Protein AF-A0A5B9PCE3-F1 (afdb_monomer)

Solvent-accessible surface area (backbone atoms only — not comparable to full-atom values): 20346 Å² total; per-residue (Å²): 138,83,83,80,80,78,81,71,80,75,78,77,56,64,49,78,48,64,40,91,90,76,64,44,81,42,82,45,58,70,86,59,64,60,92,41,72,46,66,39,94,86,76,69,51,72,40,56,41,52,78,53,56,77,69,56,72,87,76,78,79,76,86,63,88,76,81,66,85,79,71,88,71,84,89,75,83,92,71,91,81,80,86,75,93,72,81,88,78,85,75,87,70,80,80,78,75,59,72,81,64,68,67,67,70,72,72,76,75,79,83,80,83,89,84,79,83,86,86,85,81,89,81,91,83,86,82,82,85,83,92,84,83,73,77,73,59,52,62,60,49,50,56,51,51,50,55,50,53,53,53,54,51,55,52,52,52,52,51,49,52,52,50,51,54,54,52,57,64,62,61,80,71,69,71,92,81,71,94,72,71,75,83,69,74,71,75,70,72,86,71,55,71,67,61,56,52,51,49,52,51,53,50,47,67,57,45,52,60,52,52,49,52,49,43,40,70,76,64,72,51,70,93,78,70,50,59,74,64,42,44,75,79,42,51,88,79,53,58,76,91,68,58,68,74,80,72,64,74,80,65,69,71,72,83,70,83,71,87,69,91,80,77,88,76,96,80,80,81,92,73,90,77,82,78,85,73,85,78,81,86,74,76,86,80,80,77,79,129

Organism: NCBI:txid980251

Secondary structure (DSSP, 8-state):
-------------EEEEE-TTT--EEEEETTS-TT-EEE-TTT--EEEHHHHHTTS------------------------------------------HHHHTTGGGSTTSS-S-----------------SS-SSHHHHHHHHHHHHHHHHHHHHHHHHHHHHHHHHHHHTT--S----------------HHHHHHHHHHHHHHHHHHHHHHHHHHH---SSS-HHHHHHH-GGGS-GGGS---------------------------------PPP----TT----

Sequence (289 aa):
MMTMSSMSDNKTKFFFANCKQCEGIIRIPITIRPDSAVSCPHCSIQFDLVAFLDQIPEVTIVDGPSVGSIAERDSESADSFQIDTGAAEQLDGKFVVPPQLASGIRKRRRRRRKSSSQSSSRDQSTNGTPVNANRQLSEAEELQLERRAERAKREREKLQQQREAAALRNVNLRKPGSRSSSSSRNAQPKRSPAIEVLKIVIGGMFAAPIAYLLLLWVFSRDPLGLVPTINSYAPILVPDGLVLEKDEPKFKLDDSEADSNFSADPDSEFEDGLLDLPIPNTDPDDIKL

Mean predicted aligned error: 23.16 Å

Structure (mmCIF, N/CA/C/O backbone):
data_AF-A0A5B9PCE3-F1
#
_entry.id   AF-A0A5B9PCE3-F1
#
loop_
_atom_site.group_PDB
_atom_site.id
_atom_site.type_symbol
_atom_site.label_atom_id
_atom_site.label_alt_id
_atom_site.label_comp_id
_atom_site.label_asym_id
_atom_site.label_entity_id
_atom_site.label_seq_id
_atom_site.pdbx_PDB_ins_code
_atom_site.Cartn_x
_atom_site.Cartn_y
_atom_site.Cartn_z
_atom_site.occupancy
_atom_site.B_iso_or_equiv
_atom_site.auth_seq_id
_atom_site.auth_comp_id
_atom_site.auth_asym_id
_atom_site.auth_atom_id
_atom_site.pdbx_PDB_model_num
ATOM 1 N N . MET A 1 1 ? -6.185 30.134 -23.119 1.00 38.97 1 MET A N 1
ATOM 2 C CA . MET A 1 1 ? -7.119 29.082 -22.665 1.00 38.97 1 MET A CA 1
ATOM 3 C C . MET A 1 1 ? -6.405 27.752 -22.838 1.00 38.97 1 MET A C 1
ATOM 5 O O . MET A 1 1 ? -6.222 27.331 -23.967 1.00 38.97 1 MET A O 1
ATOM 9 N N . MET A 1 2 ? -5.880 27.177 -21.755 1.00 39.56 2 MET A N 1
ATOM 10 C CA . MET A 1 2 ? -5.157 25.899 -21.776 1.00 39.56 2 MET A CA 1
ATOM 11 C C . MET A 1 2 ? -6.130 24.799 -21.353 1.00 39.56 2 MET A C 1
ATOM 13 O O . MET A 1 2 ? -6.640 24.825 -20.234 1.00 39.56 2 MET A O 1
ATOM 17 N N . THR A 1 3 ? -6.436 23.876 -22.261 1.00 50.44 3 THR A N 1
ATOM 18 C CA . THR A 1 3 ? -7.249 22.694 -21.976 1.00 50.44 3 THR A CA 1
ATOM 19 C C . THR A 1 3 ? -6.433 21.729 -21.122 1.00 50.44 3 THR A C 1
ATOM 21 O O . THR A 1 3 ? -5.403 21.218 -21.552 1.00 50.44 3 THR A O 1
ATOM 24 N N . MET A 1 4 ? -6.874 21.496 -19.886 1.00 43.94 4 MET A N 1
ATOM 25 C CA . MET A 1 4 ? -6.309 20.452 -19.038 1.00 43.94 4 MET A CA 1
ATOM 26 C C . MET A 1 4 ? -6.787 19.097 -19.557 1.00 43.94 4 MET A C 1
ATOM 28 O O . MET A 1 4 ? -7.942 18.725 -19.352 1.00 43.94 4 MET A O 1
ATOM 32 N N . SER A 1 5 ? -5.909 18.375 -20.255 1.00 50.53 5 SER A N 1
ATOM 33 C CA . SER A 1 5 ? -6.139 16.979 -20.623 1.00 50.53 5 SER A CA 1
ATOM 34 C C . SER A 1 5 ? -6.261 16.148 -19.350 1.00 50.53 5 SER A C 1
ATOM 36 O O . SER A 1 5 ? -5.279 15.878 -18.662 1.00 50.53 5 SER A O 1
ATOM 38 N N . SER A 1 6 ? -7.500 15.788 -19.027 1.00 50.41 6 SER A N 1
ATOM 39 C CA . SER A 1 6 ? -7.850 14.841 -17.978 1.00 50.41 6 SER A CA 1
ATOM 40 C C . SER A 1 6 ? -7.110 13.524 -18.226 1.00 50.41 6 SER A C 1
ATOM 42 O O . SER A 1 6 ? -7.396 12.815 -19.190 1.00 50.41 6 SER A O 1
ATOM 44 N N . MET A 1 7 ? -6.127 13.211 -17.377 1.00 44.75 7 MET A N 1
ATOM 45 C CA . MET A 1 7 ? -5.507 11.889 -17.303 1.00 44.75 7 MET A CA 1
ATOM 46 C C . MET A 1 7 ? -6.531 10.929 -16.697 1.00 44.75 7 MET A C 1
ATOM 48 O O . MET A 1 7 ? -6.553 10.693 -15.493 1.00 44.75 7 MET A O 1
ATOM 52 N N . SER A 1 8 ? -7.422 10.404 -17.531 1.00 53.69 8 SER A N 1
ATOM 53 C CA . SER A 1 8 ? -8.243 9.253 -17.179 1.00 53.69 8 SER A CA 1
ATOM 54 C C . SER A 1 8 ? -7.316 8.082 -16.858 1.00 53.69 8 SER A C 1
ATOM 56 O O . SER A 1 8 ? -6.540 7.653 -17.716 1.00 53.69 8 SER A O 1
ATOM 58 N N . ASP A 1 9 ? -7.398 7.586 -15.623 1.00 51.25 9 ASP A N 1
ATOM 59 C CA . ASP A 1 9 ? -6.744 6.370 -15.149 1.00 51.25 9 ASP A CA 1
ATOM 60 C C . ASP A 1 9 ? -7.200 5.175 -15.998 1.00 51.25 9 ASP A C 1
ATOM 62 O O . ASP A 1 9 ? -8.125 4.437 -15.650 1.00 51.25 9 ASP A O 1
ATOM 66 N N . ASN A 1 10 ? -6.549 4.979 -17.145 1.00 63.81 10 ASN A N 1
ATOM 67 C CA . ASN A 1 10 ? -6.701 3.777 -17.941 1.00 63.81 10 ASN A CA 1
ATOM 68 C C . ASN A 1 10 ? -6.113 2.635 -17.123 1.00 63.81 10 ASN A C 1
ATOM 70 O O . ASN A 1 10 ? -4.901 2.412 -17.089 1.00 63.81 10 ASN A O 1
ATOM 74 N N . LYS A 1 11 ? -6.998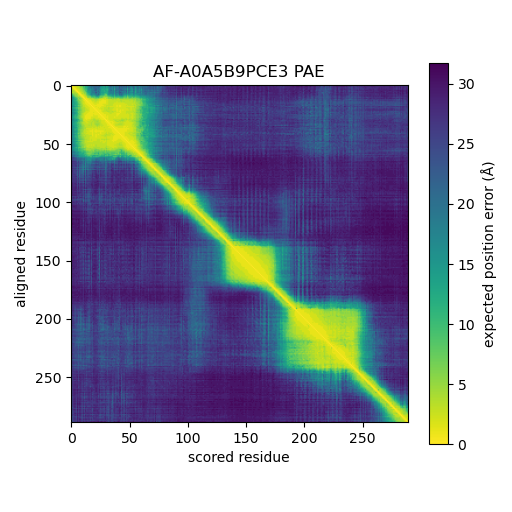 1.941 -16.408 1.00 76.62 11 LYS A N 1
ATOM 75 C CA . LYS A 1 11 ? -6.690 0.748 -15.632 1.00 76.62 11 LYS A CA 1
ATOM 76 C C . LYS A 1 11 ? -6.264 -0.341 -16.613 1.00 76.62 11 LYS A C 1
ATOM 78 O O . LYS A 1 11 ? -7.081 -1.127 -17.089 1.00 76.62 11 LYS A O 1
ATOM 83 N N . THR A 1 12 ? -4.981 -0.341 -16.956 1.00 82.44 12 THR A N 1
ATOM 84 C CA . THR A 1 12 ? -4.374 -1.336 -17.829 1.00 82.44 12 THR A CA 1
ATOM 85 C C . THR A 1 12 ? -4.578 -2.701 -17.192 1.00 82.44 12 THR A C 1
ATOM 87 O O . THR A 1 12 ? -4.222 -2.949 -16.040 1.00 82.44 12 THR A O 1
ATOM 90 N N . LYS A 1 13 ? -5.264 -3.577 -17.923 1.00 88.31 13 LYS A N 1
ATOM 91 C CA . LYS A 1 13 ? -5.448 -4.962 -17.512 1.00 88.31 13 LYS A CA 1
ATOM 92 C C . LYS A 1 13 ? -4.157 -5.706 -17.848 1.00 88.31 13 LYS A C 1
ATOM 94 O O . LYS A 1 13 ? -3.643 -5.585 -18.960 1.00 88.31 13 LYS A O 1
ATOM 99 N N . PHE A 1 14 ? -3.647 -6.459 -16.884 1.00 92.19 14 PHE A N 1
ATOM 100 C CA . PHE A 1 14 ? -2.451 -7.282 -17.028 1.00 92.19 14 PHE A CA 1
ATOM 101 C C . PHE A 1 14 ? -2.818 -8.734 -16.755 1.00 92.19 14 PHE A C 1
ATOM 103 O O . PHE A 1 14 ? -3.653 -8.999 -15.886 1.00 92.19 14 PHE A O 1
ATOM 110 N N . PHE A 1 15 ? -2.162 -9.660 -17.446 1.00 90.44 15 PHE A N 1
ATOM 111 C CA . PHE A 1 15 ? -2.113 -11.055 -17.026 1.00 90.44 15 PHE A CA 1
ATOM 112 C C . PHE A 1 15 ? -0.717 -11.387 -16.496 1.00 90.44 15 PHE A C 1
ATOM 114 O O . PHE A 1 15 ? 0.276 -10.729 -16.825 1.00 90.44 15 PHE A O 1
ATOM 121 N N . PHE A 1 16 ? -0.665 -12.380 -15.614 1.00 92.62 16 PHE A N 1
ATOM 122 C CA . PHE A 1 16 ? 0.563 -12.851 -14.990 1.00 92.62 16 PHE A CA 1
ATOM 123 C C . PHE A 1 16 ? 0.938 -14.190 -15.593 1.00 92.62 16 PHE A C 1
ATOM 125 O O . PHE A 1 16 ? 0.075 -15.049 -15.772 1.00 92.62 16 PHE A O 1
ATOM 132 N N . ALA A 1 17 ? 2.220 -14.371 -15.867 1.00 92.06 17 ALA A N 1
ATOM 133 C CA . ALA A 1 17 ? 2.741 -15.647 -16.314 1.00 92.06 17 ALA A CA 1
ATOM 134 C C . ALA A 1 17 ? 4.146 -15.883 -15.756 1.00 92.06 17 ALA A C 1
ATOM 136 O O . ALA A 1 17 ? 4.730 -14.972 -15.175 1.00 92.06 17 ALA A O 1
ATOM 137 N N . ASN A 1 18 ? 4.691 -17.088 -15.919 1.00 93.81 18 ASN A N 1
ATOM 138 C CA . ASN A 1 18 ? 6.029 -17.427 -15.432 1.00 93.81 18 ASN A CA 1
ATOM 139 C C . ASN A 1 18 ? 7.005 -17.548 -16.605 1.00 93.81 18 ASN A C 1
ATOM 141 O O . ASN A 1 18 ? 6.691 -18.164 -17.622 1.00 93.81 18 ASN A O 1
ATOM 145 N N . CYS A 1 19 ? 8.202 -16.979 -16.467 1.00 94.19 19 CYS A N 1
ATOM 146 C CA . CYS A 1 19 ? 9.267 -17.146 -17.451 1.00 94.19 19 CYS A CA 1
ATOM 147 C C . CYS A 1 19 ? 9.776 -18.595 -17.462 1.00 94.19 19 CYS A C 1
ATOM 149 O O . CYS A 1 19 ? 10.031 -19.170 -16.410 1.00 94.19 19 CYS A O 1
ATOM 151 N N . LYS A 1 20 ? 10.010 -19.170 -18.646 1.00 91.81 20 LYS A N 1
ATOM 152 C CA . LYS A 1 20 ? 10.512 -20.548 -18.778 1.00 91.81 20 LYS A CA 1
ATOM 153 C C . LYS A 1 20 ? 11.935 -20.768 -18.279 1.00 91.81 20 LYS A C 1
ATOM 155 O O . LYS A 1 20 ? 12.276 -21.889 -17.928 1.00 91.81 20 LYS A O 1
ATOM 160 N N . GLN A 1 21 ? 12.771 -19.732 -18.320 1.00 95.50 21 GLN A N 1
ATOM 161 C CA . GLN A 1 21 ? 14.190 -19.881 -18.007 1.00 95.50 21 GLN A CA 1
ATOM 162 C C . GLN A 1 21 ? 14.472 -19.723 -16.512 1.00 95.50 21 GLN A C 1
ATOM 164 O O . GLN A 1 21 ? 15.303 -20.438 -15.965 1.00 95.50 21 GLN A O 1
ATOM 169 N N . CYS A 1 22 ? 13.813 -18.756 -15.866 1.00 96.25 22 CYS A N 1
ATOM 170 C CA . CYS A 1 22 ? 14.080 -18.384 -14.476 1.00 96.25 22 CYS A CA 1
ATOM 171 C C . CYS A 1 22 ? 12.887 -18.588 -13.534 1.00 96.25 22 CYS A C 1
ATOM 173 O O . CYS A 1 22 ? 13.000 -18.257 -12.360 1.00 96.25 22 CYS A O 1
ATOM 175 N N . GLU A 1 23 ? 11.740 -19.052 -14.045 1.00 95.50 23 GLU A N 1
ATOM 176 C CA . GLU A 1 23 ? 10.480 -19.229 -13.300 1.00 95.50 23 GLU A CA 1
ATOM 177 C C . GLU A 1 23 ? 9.925 -17.944 -12.653 1.00 95.50 23 GLU A C 1
ATOM 179 O O . GLU A 1 23 ? 8.936 -17.975 -11.921 1.00 95.50 23 GLU A O 1
ATOM 184 N N . GLY A 1 24 ? 10.513 -16.784 -12.957 1.00 95.19 24 GLY A N 1
ATOM 185 C CA . GLY A 1 24 ? 10.080 -15.494 -12.438 1.00 95.19 24 GLY A CA 1
ATOM 186 C C . GLY A 1 24 ? 8.721 -15.068 -12.994 1.00 95.19 24 GLY A C 1
ATOM 187 O O . GLY A 1 24 ? 8.438 -15.242 -14.182 1.00 95.19 24 GLY A O 1
ATOM 188 N N . ILE A 1 25 ? 7.894 -14.461 -12.140 1.00 95.38 25 ILE A N 1
ATOM 189 C CA . ILE A 1 25 ? 6.585 -13.920 -12.525 1.00 95.38 25 ILE A CA 1
ATOM 190 C C . ILE A 1 25 ? 6.791 -12.680 -13.405 1.00 95.38 25 ILE A C 1
ATOM 192 O O . ILE A 1 25 ? 7.454 -11.719 -12.999 1.00 95.38 25 ILE A O 1
ATOM 196 N N . ILE A 1 26 ? 6.183 -12.693 -14.589 1.00 95.06 26 ILE A N 1
ATOM 197 C CA . ILE A 1 26 ? 6.154 -11.604 -15.566 1.00 95.06 26 ILE A CA 1
ATOM 198 C C . ILE A 1 26 ? 4.740 -11.024 -15.681 1.00 95.06 26 ILE A C 1
ATOM 200 O O . ILE A 1 26 ? 3.745 -11.738 -15.552 1.00 95.06 26 ILE A O 1
ATOM 204 N N . ARG A 1 27 ? 4.651 -9.705 -15.895 1.00 94.50 27 ARG A N 1
ATOM 205 C CA . ARG A 1 27 ? 3.391 -8.968 -16.078 1.00 94.50 27 ARG A CA 1
ATOM 206 C C . ARG A 1 27 ? 3.289 -8.525 -17.528 1.00 94.50 27 ARG A C 1
ATOM 208 O O . ARG A 1 27 ? 4.133 -7.753 -17.973 1.00 94.50 27 ARG A O 1
ATOM 215 N N . ILE A 1 28 ? 2.259 -8.979 -18.235 1.00 93.44 28 ILE A N 1
ATOM 216 C CA . ILE A 1 28 ? 2.059 -8.654 -19.650 1.00 93.44 28 ILE A CA 1
ATOM 217 C C . ILE A 1 28 ? 0.743 -7.871 -19.788 1.00 93.44 28 ILE A C 1
ATOM 219 O O . ILE A 1 28 ? -0.308 -8.369 -19.370 1.00 93.44 28 ILE A O 1
ATOM 223 N N . PRO A 1 29 ? 0.765 -6.628 -20.305 1.00 92.00 29 PRO A N 1
ATOM 224 C CA . PRO A 1 29 ? -0.461 -5.882 -20.563 1.00 92.00 29 PRO A CA 1
ATOM 225 C C . PRO A 1 29 ? -1.257 -6.514 -21.707 1.00 92.00 29 PRO A C 1
ATOM 227 O O . PRO A 1 29 ? -0.703 -6.870 -22.742 1.00 92.00 29 PRO A O 1
ATOM 230 N N . ILE A 1 30 ? -2.578 -6.599 -21.537 1.00 89.94 30 ILE A N 1
ATOM 231 C CA . ILE A 1 30 ? -3.495 -7.228 -22.510 1.00 89.94 30 ILE A CA 1
ATOM 232 C C . ILE A 1 30 ? -3.593 -6.414 -23.818 1.00 89.94 30 ILE A C 1
ATOM 234 O O . ILE A 1 30 ? -4.048 -6.913 -24.837 1.00 89.94 30 ILE A O 1
ATOM 238 N N . THR A 1 31 ? -3.142 -5.158 -23.814 1.00 91.19 31 THR A N 1
ATOM 239 C CA . THR A 1 31 ? -3.164 -4.266 -24.985 1.00 91.19 31 THR A CA 1
ATOM 240 C C . THR A 1 31 ? -2.008 -4.496 -25.961 1.00 91.19 31 THR A C 1
ATOM 242 O O . THR A 1 31 ? -1.927 -3.811 -26.978 1.00 91.19 31 THR A O 1
ATOM 245 N N . ILE A 1 32 ? -1.078 -5.397 -25.643 1.00 91.38 32 ILE A N 1
ATOM 246 C CA . ILE A 1 32 ? 0.070 -5.693 -26.496 1.00 91.38 32 ILE A CA 1
ATOM 247 C C . ILE A 1 32 ? -0.361 -6.542 -27.701 1.00 91.38 32 ILE A C 1
ATOM 249 O O . ILE A 1 32 ? -1.183 -7.447 -27.582 1.00 91.38 32 ILE A O 1
ATOM 253 N N . ARG A 1 33 ? 0.213 -6.247 -28.874 1.00 92.25 33 ARG A N 1
ATOM 254 C CA . ARG A 1 33 ? -0.010 -7.033 -30.094 1.00 92.25 33 ARG A CA 1
ATOM 255 C C . ARG A 1 33 ? 0.577 -8.447 -29.934 1.00 92.25 33 ARG A C 1
ATOM 257 O O . ARG A 1 33 ? 1.691 -8.559 -29.419 1.00 92.25 33 ARG A O 1
ATOM 264 N N . PRO A 1 34 ? -0.118 -9.499 -30.403 1.00 89.50 34 PRO A N 1
ATOM 265 C CA . PRO A 1 34 ? 0.336 -10.884 -30.256 1.00 89.50 34 PRO A CA 1
ATOM 266 C C . PRO A 1 34 ? 1.695 -11.140 -30.922 1.00 89.50 34 PRO A C 1
ATOM 268 O O . PRO A 1 34 ? 2.466 -11.927 -30.398 1.00 89.50 34 PRO A O 1
ATOM 271 N N . ASP A 1 35 ? 2.032 -10.407 -31.986 1.00 92.88 35 ASP A N 1
ATOM 272 C CA . ASP A 1 35 ? 3.282 -10.576 -32.749 1.00 92.88 35 ASP A CA 1
ATOM 273 C C . ASP A 1 35 ? 4.501 -9.870 -32.124 1.00 92.88 35 ASP A C 1
ATOM 275 O O . ASP A 1 35 ? 5.537 -9.693 -32.765 1.00 92.88 35 ASP A O 1
ATOM 279 N N . SER A 1 36 ? 4.368 -9.354 -30.901 1.00 95.31 36 SER A N 1
ATOM 280 C CA . SER A 1 36 ? 5.450 -8.620 -30.245 1.00 95.31 36 SER A CA 1
ATOM 281 C C . SER A 1 36 ? 6.316 -9.532 -29.378 1.00 95.31 36 SER A C 1
ATOM 283 O O . SER A 1 36 ? 5.832 -10.436 -28.698 1.00 95.31 36 SER A O 1
ATOM 285 N N . ALA A 1 37 ? 7.618 -9.250 -29.362 1.00 94.69 37 ALA A N 1
ATOM 286 C CA . ALA A 1 37 ? 8.544 -9.900 -28.449 1.00 94.69 37 ALA A CA 1
ATOM 287 C C . ALA A 1 37 ? 8.450 -9.265 -27.054 1.00 94.69 37 ALA A C 1
ATOM 289 O O . ALA A 1 37 ? 8.500 -8.040 -26.908 1.00 94.69 37 ALA A O 1
ATOM 290 N N . VAL A 1 38 ? 8.358 -10.100 -26.018 1.00 94.75 38 VAL A N 1
ATOM 291 C CA . VAL A 1 38 ? 8.341 -9.663 -24.617 1.00 94.75 38 VAL A CA 1
ATOM 292 C C . VAL A 1 38 ? 9.639 -10.091 -23.939 1.00 94.75 38 VAL A C 1
ATOM 294 O O . VAL A 1 38 ? 10.062 -11.241 -24.049 1.00 94.75 38 VAL A O 1
ATOM 297 N N . SER A 1 39 ? 10.277 -9.166 -23.221 1.00 96.06 39 SER A N 1
ATOM 298 C CA . SER A 1 39 ? 11.490 -9.441 -22.444 1.00 96.06 39 SER A CA 1
ATOM 299 C C . SER A 1 39 ? 11.153 -9.745 -20.986 1.00 96.06 39 SER A C 1
ATOM 301 O O . SER A 1 39 ? 10.367 -9.030 -20.358 1.00 96.06 39 SER A O 1
ATOM 303 N N . CYS A 1 40 ? 11.748 -10.799 -20.425 1.00 96.44 40 CYS A N 1
ATOM 304 C CA . CYS A 1 40 ? 11.613 -11.094 -19.002 1.00 96.44 40 CYS A CA 1
ATOM 305 C C . CYS A 1 40 ? 12.456 -10.113 -18.159 1.00 96.44 40 CYS A C 1
ATOM 307 O O . CYS A 1 40 ? 13.669 -10.064 -18.349 1.00 96.44 40 CYS A O 1
ATOM 309 N N . PRO A 1 41 ? 11.883 -9.407 -17.163 1.00 96.38 41 PRO A N 1
ATOM 310 C CA . PRO A 1 41 ? 12.627 -8.470 -16.315 1.00 96.38 41 PRO A CA 1
ATOM 311 C C . PRO A 1 41 ? 13.638 -9.145 -15.376 1.00 96.38 41 PRO A C 1
ATOM 313 O O . PRO A 1 41 ? 14.497 -8.469 -14.826 1.00 96.38 41 PRO A O 1
ATOM 316 N N . HIS A 1 42 ? 13.538 -10.463 -15.168 1.00 96.12 42 HIS A N 1
ATOM 317 C CA . HIS A 1 42 ? 14.416 -11.194 -14.246 1.00 96.12 42 HIS A CA 1
ATOM 318 C C . HIS A 1 42 ? 15.677 -11.741 -14.922 1.00 96.12 42 HIS A C 1
ATOM 320 O O . HIS A 1 42 ? 16.722 -11.810 -14.288 1.00 96.12 42 HIS A O 1
ATOM 326 N N . CYS A 1 43 ? 15.589 -12.164 -16.189 1.00 96.88 43 CYS A N 1
ATOM 327 C CA . CYS A 1 43 ? 16.705 -12.796 -16.907 1.00 96.88 43 CYS A CA 1
ATOM 328 C C . CYS A 1 43 ? 17.019 -12.171 -18.275 1.00 96.88 43 CYS A C 1
ATOM 330 O O . CYS A 1 43 ? 17.902 -12.663 -18.971 1.00 96.88 43 CYS A O 1
ATOM 332 N N . SER A 1 44 ? 16.290 -11.127 -18.681 1.00 96.75 44 SER A N 1
ATOM 333 C CA . SER A 1 44 ? 16.483 -10.367 -19.929 1.00 96.75 44 SER A CA 1
ATOM 334 C C . SER A 1 44 ? 16.359 -11.175 -21.228 1.00 96.75 44 SER A C 1
ATOM 336 O O . SER A 1 44 ? 16.761 -10.710 -22.292 1.00 96.75 44 SER A O 1
ATOM 338 N N . ILE A 1 45 ? 15.792 -12.384 -21.164 1.00 97.38 45 ILE A N 1
ATOM 339 C CA . ILE A 1 45 ? 15.541 -13.214 -22.347 1.00 97.38 45 ILE A CA 1
ATOM 340 C C . ILE A 1 45 ? 14.258 -12.734 -23.020 1.00 97.38 45 ILE A C 1
ATOM 342 O O . ILE A 1 45 ? 13.246 -12.503 -22.351 1.00 97.38 45 ILE A O 1
ATOM 346 N N . GLN A 1 46 ? 14.320 -12.595 -24.341 1.00 96.75 46 GLN A N 1
ATOM 347 C CA . GLN A 1 46 ? 13.188 -12.236 -25.186 1.00 96.75 46 GLN A CA 1
ATOM 348 C C . GLN A 1 46 ? 12.460 -13.497 -25.649 1.00 96.75 46 GLN A C 1
ATOM 350 O O . GLN A 1 46 ? 13.090 -14.468 -26.071 1.00 96.75 46 GLN A O 1
ATOM 355 N N . PHE A 1 47 ? 11.133 -13.467 -25.580 1.00 93.81 47 PHE A N 1
ATOM 356 C CA . PHE A 1 47 ? 10.266 -14.545 -26.038 1.00 93.81 47 PHE A CA 1
ATOM 357 C C . PHE A 1 47 ? 9.218 -13.990 -26.992 1.00 93.81 47 PHE A C 1
ATOM 359 O O . PHE A 1 47 ? 8.732 -12.872 -26.811 1.00 93.81 47 PHE A O 1
ATOM 366 N N . ASP A 1 48 ? 8.857 -14.796 -27.982 1.00 94.75 48 ASP A N 1
ATOM 367 C CA . ASP A 1 48 ? 7.715 -14.516 -28.839 1.00 94.75 48 ASP A CA 1
ATOM 368 C C . ASP A 1 48 ? 6.420 -14.760 -28.049 1.00 94.75 48 ASP A C 1
ATOM 370 O O . ASP A 1 48 ? 6.246 -15.824 -27.437 1.00 94.75 48 ASP A O 1
ATOM 374 N N . LEU A 1 49 ? 5.540 -13.759 -28.007 1.00 92.56 49 LEU A N 1
ATOM 375 C CA . LEU A 1 49 ? 4.332 -13.802 -27.189 1.00 92.56 49 LEU A CA 1
ATOM 376 C C . LEU A 1 49 ? 3.364 -14.887 -27.682 1.00 92.56 49 LEU A C 1
ATOM 378 O O . LEU A 1 49 ? 2.726 -15.538 -26.854 1.00 92.56 49 LEU A O 1
ATOM 382 N N . VAL A 1 50 ? 3.319 -15.154 -28.992 1.00 93.38 50 VAL A N 1
ATOM 383 C CA . VAL A 1 50 ? 2.482 -16.216 -29.582 1.00 93.38 50 VAL A CA 1
ATOM 384 C C . VAL A 1 50 ? 2.880 -17.592 -29.041 1.00 93.38 50 VAL A C 1
ATOM 386 O O . VAL A 1 50 ? 2.063 -18.295 -28.450 1.00 93.38 50 VAL A O 1
ATOM 389 N N . ALA A 1 51 ? 4.170 -17.932 -29.127 1.00 89.81 51 ALA A N 1
ATOM 390 C CA . ALA A 1 51 ? 4.700 -19.214 -28.653 1.00 89.81 51 ALA A CA 1
ATOM 391 C C . ALA A 1 51 ? 4.542 -19.411 -27.133 1.00 89.81 51 ALA A C 1
ATOM 393 O O . ALA A 1 51 ? 4.624 -20.532 -26.615 1.00 89.81 51 ALA A O 1
ATOM 394 N N . PHE A 1 52 ? 4.373 -18.311 -26.399 1.00 87.94 52 PHE A N 1
ATOM 395 C CA . PHE A 1 52 ? 4.121 -18.322 -24.969 1.00 87.94 52 PHE A CA 1
ATOM 396 C C . PHE A 1 52 ? 2.633 -18.530 -24.642 1.00 87.94 52 PHE A C 1
ATOM 398 O O . PHE A 1 52 ? 2.315 -19.321 -23.752 1.00 87.94 52 PHE A O 1
ATOM 405 N N . LEU A 1 53 ? 1.730 -17.866 -25.372 1.00 88.44 53 LEU A N 1
ATOM 406 C CA . LEU A 1 53 ? 0.279 -17.987 -25.195 1.00 88.44 53 LEU A CA 1
ATOM 407 C C . LEU A 1 53 ? -0.232 -19.403 -25.503 1.00 88.44 53 LEU A C 1
ATOM 409 O O . LEU A 1 53 ? -1.093 -19.889 -24.774 1.00 88.44 53 LEU A O 1
ATOM 413 N N . ASP A 1 54 ? 0.364 -20.098 -26.476 1.00 90.31 54 ASP A N 1
ATOM 414 C CA . ASP A 1 54 ? -0.010 -21.474 -26.858 1.00 90.31 54 ASP A CA 1
ATOM 415 C C . ASP A 1 54 ? 0.174 -22.521 -25.743 1.00 90.31 54 ASP A C 1
ATOM 417 O O . ASP A 1 54 ? -0.327 -23.640 -25.834 1.00 90.31 54 ASP A O 1
ATOM 421 N N . GLN A 1 55 ? 0.918 -22.195 -24.684 1.00 86.00 55 GLN A N 1
ATOM 422 C CA . GLN A 1 55 ? 1.148 -23.109 -23.558 1.00 86.00 55 GLN A CA 1
ATOM 423 C C . GLN A 1 55 ? 0.257 -22.853 -22.358 1.00 86.00 55 GLN A C 1
ATOM 425 O O . GLN A 1 55 ? 0.288 -23.635 -21.405 1.00 86.00 55 GLN A O 1
ATOM 430 N N . ILE A 1 56 ? -0.502 -21.762 -22.369 1.00 83.31 56 ILE A N 1
ATOM 431 C CA . ILE A 1 56 ? -1.452 -21.492 -21.304 1.00 83.31 56 ILE A CA 1
ATOM 432 C C . ILE A 1 56 ? -2.618 -22.461 -21.529 1.00 83.31 56 ILE A C 1
ATOM 434 O O . ILE A 1 56 ? -3.291 -22.353 -22.554 1.00 83.31 56 ILE A O 1
ATOM 438 N N . PRO A 1 57 ? -2.859 -23.434 -20.627 1.00 81.62 57 PRO A N 1
ATOM 439 C CA . PRO A 1 57 ? -3.994 -24.332 -20.782 1.00 81.62 57 PRO A CA 1
ATOM 440 C C . PRO A 1 57 ? -5.276 -23.499 -20.814 1.00 81.62 57 PRO A C 1
ATOM 442 O O . PRO A 1 57 ? -5.409 -22.554 -20.034 1.00 81.62 57 PRO A O 1
ATOM 445 N N . GLU A 1 58 ? -6.209 -23.840 -21.703 1.00 77.75 58 GLU A N 1
ATOM 446 C CA . GLU A 1 58 ? -7.497 -23.152 -21.790 1.00 77.75 58 GLU A CA 1
ATOM 447 C C . GLU A 1 58 ? -8.195 -23.188 -20.426 1.00 77.75 58 GLU A C 1
ATOM 449 O O . GLU A 1 58 ? -8.643 -24.231 -19.944 1.00 77.75 58 GLU A O 1
ATOM 454 N N . VAL A 1 59 ? -8.263 -22.029 -19.770 1.00 74.75 59 VAL A N 1
ATOM 455 C CA . VAL A 1 59 ? -8.969 -21.889 -18.501 1.00 74.75 59 VAL A CA 1
ATOM 456 C C . VAL A 1 59 ? -10.429 -21.616 -18.827 1.00 74.75 59 VAL A C 1
ATOM 458 O O . VAL A 1 59 ? -10.809 -20.488 -19.138 1.00 74.75 59 VAL A O 1
ATOM 461 N N . THR A 1 60 ? -11.271 -22.644 -18.743 1.00 62.09 60 THR A N 1
ATOM 462 C CA . THR A 1 60 ? -12.723 -22.451 -18.761 1.00 62.09 60 THR A CA 1
ATOM 463 C C . THR A 1 60 ? -13.125 -21.682 -17.507 1.00 62.09 60 THR A C 1
ATOM 465 O O . THR A 1 60 ? -12.983 -22.187 -16.389 1.00 62.09 60 THR A O 1
ATOM 468 N N . ILE A 1 61 ? -13.620 -20.457 -17.679 1.00 61.25 61 ILE A N 1
ATOM 469 C CA . ILE A 1 61 ? -14.215 -19.689 -16.586 1.00 61.25 61 ILE A CA 1
ATOM 470 C C . ILE A 1 61 ? -15.519 -20.399 -16.220 1.00 61.25 61 ILE A C 1
ATOM 472 O O . ILE A 1 61 ? -16.509 -20.308 -16.935 1.00 61.25 61 ILE A O 1
ATOM 476 N N . VAL A 1 62 ? -15.509 -21.157 -15.125 1.00 72.06 62 VAL A N 1
ATOM 477 C CA . VAL A 1 62 ? -16.747 -21.649 -14.519 1.00 72.06 62 VAL A CA 1
ATOM 478 C C . VAL A 1 62 ? -17.399 -20.435 -13.868 1.00 72.06 62 VAL A C 1
ATOM 480 O O . VAL A 1 62 ? -16.864 -19.916 -12.888 1.00 72.06 62 VAL A O 1
ATOM 483 N N . ASP A 1 63 ? -18.494 -19.951 -14.454 1.00 53.03 63 ASP A N 1
ATOM 484 C CA . ASP A 1 63 ? -19.230 -18.764 -14.016 1.00 53.03 63 ASP A CA 1
ATOM 485 C C . ASP A 1 63 ? -19.477 -18.774 -12.497 1.00 53.03 63 ASP A C 1
ATOM 487 O O . ASP A 1 63 ? -20.354 -19.462 -11.972 1.00 53.03 63 ASP A O 1
ATOM 491 N N . GLY A 1 64 ? -18.687 -17.986 -11.766 1.00 54.75 64 GLY A N 1
ATOM 492 C CA . GLY A 1 64 ? -19.058 -17.505 -10.440 1.00 54.75 64 GLY A CA 1
ATOM 493 C C . GLY A 1 64 ? -20.034 -16.337 -10.603 1.00 54.75 64 GLY A C 1
ATOM 494 O O . GLY A 1 64 ? -19.935 -15.628 -11.604 1.00 54.75 64 GLY A O 1
ATOM 495 N N . PRO A 1 65 ? -20.968 -16.106 -9.659 1.00 53.97 65 PRO A N 1
ATOM 496 C CA . PRO A 1 65 ? -21.986 -15.066 -9.788 1.00 53.97 65 PRO A CA 1
ATOM 497 C C . PRO A 1 65 ? -21.320 -13.724 -10.098 1.00 53.97 65 PRO A C 1
ATOM 499 O O . PRO A 1 65 ? -20.636 -13.139 -9.254 1.00 53.97 65 PRO A O 1
ATOM 502 N N . SER A 1 66 ? -21.493 -13.274 -11.340 1.00 49.25 66 SER A N 1
ATOM 503 C CA . SER A 1 66 ? -20.928 -12.044 -11.868 1.00 49.25 66 SER A CA 1
ATOM 504 C C . SER A 1 66 ? -21.423 -10.882 -11.017 1.00 49.25 66 SER A C 1
ATOM 506 O O . SER A 1 66 ? -22.596 -10.505 -11.070 1.00 49.25 66 SER A O 1
ATOM 508 N N . VAL A 1 67 ? -20.536 -10.313 -10.203 1.00 48.50 67 VAL A N 1
ATOM 509 C CA . VAL A 1 67 ? -20.803 -9.055 -9.511 1.00 48.50 67 VAL A CA 1
ATOM 510 C C . VAL A 1 67 ? -20.818 -7.968 -10.580 1.00 48.50 67 VAL A C 1
ATOM 512 O O . VAL A 1 67 ? -19.766 -7.496 -10.990 1.00 48.50 67 VAL A O 1
ATOM 515 N N . GLY A 1 68 ? -22.024 -7.647 -11.054 1.00 45.50 68 GLY A N 1
ATOM 516 C CA . GLY A 1 68 ? -22.389 -6.427 -11.769 1.00 45.50 68 GLY A CA 1
ATOM 517 C C . GLY A 1 68 ? -21.411 -5.975 -12.847 1.00 45.50 68 GLY A C 1
ATOM 518 O O . GLY A 1 68 ? -20.529 -5.158 -12.590 1.00 45.50 68 GLY A O 1
ATOM 519 N N . SER A 1 69 ? -21.649 -6.417 -14.079 1.00 44.94 69 SER A N 1
ATOM 520 C CA . SER A 1 69 ? -21.291 -5.656 -15.273 1.00 44.94 69 SER A CA 1
ATOM 521 C C . SER A 1 69 ? -21.793 -4.217 -15.111 1.00 44.94 69 SER A C 1
ATOM 523 O O . SER A 1 69 ? -22.993 -3.951 -15.208 1.00 44.94 69 SER A O 1
ATOM 525 N N . ILE A 1 70 ? -20.879 -3.295 -14.813 1.00 49.88 70 ILE A N 1
ATOM 526 C CA . ILE A 1 70 ? -21.120 -1.861 -14.943 1.00 49.88 70 ILE A CA 1
ATOM 527 C C . ILE A 1 70 ? -21.241 -1.635 -16.444 1.00 49.88 70 ILE A C 1
ATOM 529 O O . ILE A 1 70 ? -20.237 -1.590 -17.149 1.00 49.88 70 ILE A O 1
ATOM 533 N N . ALA A 1 71 ? -22.481 -1.608 -16.926 1.00 45.12 71 ALA A N 1
ATOM 534 C CA . ALA A 1 71 ? -22.793 -1.156 -18.264 1.00 45.12 71 ALA A CA 1
ATOM 535 C C . ALA A 1 71 ? -22.200 0.247 -18.437 1.00 45.12 71 ALA A C 1
ATOM 537 O O . ALA A 1 71 ? -22.494 1.149 -17.645 1.00 45.12 71 ALA A O 1
ATOM 538 N N . GLU A 1 72 ? -21.343 0.386 -19.448 1.00 52.25 72 GLU A N 1
ATOM 539 C CA . GLU A 1 72 ? -20.994 1.660 -20.064 1.00 52.25 72 GLU A CA 1
ATOM 540 C C . GLU A 1 72 ? -22.291 2.431 -20.301 1.00 52.25 72 GLU A C 1
ATOM 542 O O . GLU A 1 72 ? -23.183 1.995 -21.029 1.00 52.25 72 GLU A O 1
ATOM 547 N N . ARG A 1 73 ? -22.437 3.536 -19.574 1.00 44.34 73 ARG A N 1
ATOM 548 C CA . ARG A 1 73 ? -23.523 4.483 -19.754 1.00 44.34 73 ARG A CA 1
ATOM 549 C C . ARG A 1 73 ? -22.878 5.717 -20.348 1.00 44.34 73 ARG A C 1
ATOM 551 O O . ARG A 1 73 ? -22.246 6.490 -19.627 1.00 44.34 73 ARG A O 1
ATOM 558 N N . ASP A 1 74 ? -23.003 5.827 -21.662 1.00 43.84 74 ASP A N 1
ATOM 559 C CA . ASP A 1 74 ? -22.649 7.016 -22.417 1.00 43.84 74 ASP A CA 1
ATOM 560 C C . ASP A 1 74 ? -23.347 8.226 -21.798 1.00 43.84 74 ASP A C 1
ATOM 562 O O . ASP A 1 74 ? -24.565 8.266 -21.602 1.00 43.84 74 ASP A O 1
ATOM 566 N N . SER A 1 75 ? -22.530 9.190 -21.397 1.00 49.28 75 SER A N 1
ATOM 567 C CA . SER A 1 75 ? -22.951 10.454 -20.826 1.00 49.28 75 SER A CA 1
ATOM 568 C C . SER A 1 75 ? -23.256 11.430 -21.952 1.00 49.28 75 SER A C 1
ATOM 570 O O . SER A 1 75 ? -22.358 12.126 -22.423 1.00 49.28 75 SER A O 1
ATOM 572 N N . GLU A 1 76 ? -24.528 11.524 -22.330 1.00 48.84 76 GLU A N 1
ATOM 573 C CA . GLU A 1 76 ? -25.036 12.668 -23.073 1.00 48.84 76 GLU A CA 1
ATOM 574 C C . GLU A 1 76 ? -26.377 13.126 -22.492 1.00 48.84 76 GLU A C 1
ATOM 576 O O . GLU A 1 76 ? -27.256 12.329 -22.171 1.00 48.84 76 GLU A O 1
ATOM 581 N N . SER A 1 77 ? -26.508 14.448 -22.398 1.00 45.75 77 SER A N 1
ATOM 582 C CA . SER A 1 77 ? -27.708 15.245 -22.121 1.00 45.75 77 SER A CA 1
ATOM 583 C C . SER A 1 77 ? -28.269 15.270 -20.688 1.00 45.75 77 SER A C 1
ATOM 585 O O . SER A 1 77 ? -28.783 14.311 -20.120 1.00 45.75 77 SER A O 1
ATOM 587 N N . ALA A 1 78 ? -28.179 16.476 -20.125 1.00 56.75 78 ALA A N 1
ATOM 588 C CA . ALA A 1 78 ? -28.912 16.941 -18.970 1.00 56.75 78 ALA A CA 1
ATOM 589 C C . ALA A 1 78 ? -30.415 16.964 -19.267 1.00 56.75 78 ALA A C 1
ATOM 591 O O . ALA A 1 78 ? -30.835 17.689 -20.161 1.00 56.75 78 ALA A O 1
ATOM 592 N N . ASP A 1 79 ? -31.213 16.263 -18.467 1.00 45.53 79 ASP A N 1
ATOM 593 C CA . ASP A 1 79 ? -32.512 16.783 -18.061 1.00 45.53 79 ASP A CA 1
ATOM 594 C C . ASP A 1 79 ? -33.000 16.106 -16.773 1.00 45.53 79 ASP A C 1
ATOM 596 O O . ASP A 1 79 ? -32.617 14.988 -16.426 1.00 45.53 79 ASP A O 1
ATOM 600 N N . SER A 1 80 ? -33.792 16.867 -16.033 1.00 48.47 80 SER A N 1
ATOM 601 C CA . SER A 1 80 ? -34.396 16.586 -14.733 1.00 48.47 80 SER A CA 1
ATOM 602 C C . SER A 1 80 ? -34.777 15.118 -14.453 1.00 48.47 80 SER A C 1
ATOM 604 O O . SER A 1 80 ? -35.613 14.525 -15.124 1.00 48.47 80 SER A O 1
ATOM 606 N N . PHE A 1 81 ? -34.238 14.552 -13.365 1.00 35.78 81 PHE A N 1
ATOM 607 C CA . PHE A 1 81 ? -34.725 13.289 -12.802 1.00 35.78 81 PHE A CA 1
ATOM 608 C C . PHE A 1 81 ? -35.518 13.561 -11.518 1.00 35.78 81 PHE A C 1
ATOM 610 O O . PHE A 1 81 ? -34.954 13.818 -10.451 1.00 35.78 81 PHE A O 1
ATOM 617 N N . GLN A 1 82 ? -36.846 13.519 -11.638 1.00 39.62 82 GLN A N 1
ATOM 618 C CA . GLN A 1 82 ? -37.753 13.307 -10.512 1.00 39.62 82 GLN A CA 1
ATOM 619 C C . GLN A 1 82 ? -37.552 11.876 -9.998 1.00 39.62 82 GLN A C 1
ATOM 621 O O . GLN A 1 82 ? -37.546 10.918 -10.767 1.00 39.62 82 GLN A O 1
ATOM 626 N N . ILE A 1 83 ? -37.347 11.732 -8.689 1.00 38.97 83 ILE A N 1
ATOM 627 C CA . ILE A 1 83 ? -37.248 10.425 -8.040 1.00 38.97 83 ILE A CA 1
ATOM 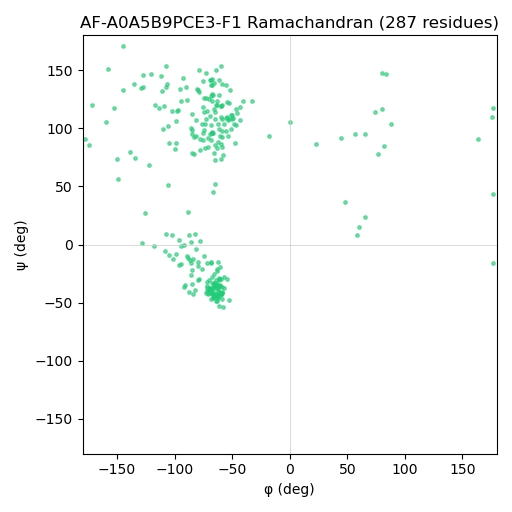628 C C . ILE A 1 83 ? -38.672 9.943 -7.770 1.00 38.97 83 ILE A C 1
ATOM 630 O O . ILE A 1 83 ? -39.245 10.242 -6.723 1.00 38.97 83 ILE A O 1
ATOM 634 N N . ASP A 1 84 ? -39.224 9.181 -8.709 1.00 38.31 84 ASP A N 1
ATOM 635 C CA . ASP A 1 84 ? -40.378 8.330 -8.448 1.00 38.31 84 ASP A CA 1
ATOM 636 C C . ASP A 1 84 ? -39.917 7.093 -7.670 1.00 38.31 84 ASP A C 1
ATOM 638 O O . ASP A 1 84 ? -39.315 6.155 -8.195 1.00 38.31 84 ASP A O 1
ATOM 642 N N . THR A 1 85 ? -40.193 7.095 -6.368 1.00 46.97 85 THR A N 1
ATOM 643 C CA . THR A 1 85 ? -40.103 5.911 -5.512 1.00 46.97 85 THR A CA 1
ATOM 644 C C . THR A 1 85 ? -41.272 4.975 -5.823 1.00 46.97 85 THR A C 1
ATOM 646 O O . THR A 1 85 ? -42.294 4.999 -5.137 1.00 46.97 85 THR A O 1
ATOM 649 N N . GLY A 1 86 ? -41.130 4.159 -6.864 1.00 43.69 86 GLY A N 1
ATOM 650 C CA . GLY A 1 86 ? -42.074 3.103 -7.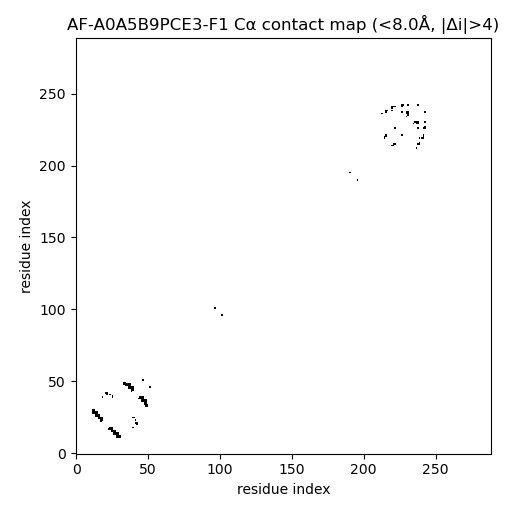225 1.00 43.69 86 GLY A CA 1
ATOM 651 C C . GLY A 1 86 ? -41.357 1.770 -7.430 1.00 43.69 86 GLY A C 1
ATOM 652 O O . GLY A 1 86 ? -40.334 1.725 -8.097 1.00 43.69 86 GLY A O 1
ATOM 653 N N . ALA A 1 87 ? -41.929 0.699 -6.870 1.00 42.06 87 ALA A N 1
ATOM 654 C CA . ALA A 1 87 ? -41.498 -0.705 -6.940 1.00 42.06 87 ALA A CA 1
ATOM 655 C C . ALA A 1 87 ? -40.294 -1.107 -6.059 1.00 42.06 87 ALA A C 1
ATOM 657 O O . ALA A 1 87 ? -39.176 -1.334 -6.510 1.00 42.06 87 ALA A O 1
ATOM 658 N N . ALA A 1 88 ? -40.578 -1.291 -4.765 1.00 46.19 88 ALA A N 1
ATOM 659 C CA . ALA A 1 88 ? -39.783 -2.147 -3.893 1.00 46.19 88 ALA A CA 1
ATOM 660 C C . ALA A 1 88 ? -39.948 -3.610 -4.336 1.00 46.19 88 ALA A C 1
ATOM 662 O O . ALA A 1 88 ? -40.918 -4.271 -3.962 1.00 46.19 88 ALA A O 1
ATOM 663 N N . GLU A 1 89 ? -39.014 -4.110 -5.142 1.00 49.81 89 GLU A N 1
ATOM 664 C CA . GLU A 1 89 ? -38.895 -5.542 -5.391 1.00 49.81 89 GLU A CA 1
ATOM 665 C C . GLU A 1 89 ? -38.262 -6.208 -4.162 1.00 49.81 89 GLU A C 1
ATOM 667 O O . GLU A 1 89 ? -37.167 -5.877 -3.699 1.00 49.81 89 GLU A O 1
ATOM 672 N N . GLN A 1 90 ? -39.040 -7.105 -3.575 1.00 52.03 90 GLN A N 1
ATOM 673 C CA . GLN A 1 90 ? -38.802 -7.770 -2.309 1.00 52.03 90 GLN A CA 1
ATOM 674 C C . GLN A 1 90 ? -37.766 -8.887 -2.501 1.00 52.03 90 GLN A C 1
ATOM 676 O O . GLN A 1 90 ? -38.107 -10.056 -2.649 1.00 52.03 90 GLN A O 1
ATOM 681 N N . LEU A 1 91 ? -36.477 -8.537 -2.507 1.00 50.19 91 LEU A N 1
ATOM 682 C CA . LEU A 1 91 ? -35.416 -9.530 -2.345 1.00 50.19 91 LEU A CA 1
ATOM 683 C C . LEU A 1 91 ? -35.373 -9.959 -0.872 1.00 50.19 91 LEU A C 1
ATOM 685 O O . LEU A 1 91 ? -34.765 -9.292 -0.032 1.00 50.19 91 LEU A O 1
ATOM 689 N N . ASP A 1 92 ? -36.005 -11.099 -0.575 1.00 46.72 92 ASP A N 1
ATOM 690 C CA . ASP A 1 92 ? -35.986 -11.832 0.704 1.00 46.72 92 ASP A CA 1
ATOM 691 C C . ASP A 1 92 ? -34.590 -12.420 1.033 1.00 46.72 92 ASP A C 1
ATOM 693 O O . ASP A 1 92 ? -34.413 -13.564 1.461 1.00 46.72 92 ASP A O 1
ATOM 697 N N . GLY A 1 93 ? -33.542 -11.617 0.860 1.00 51.41 93 GLY A N 1
ATOM 698 C CA . GLY A 1 93 ? -32.195 -11.913 1.316 1.00 51.41 93 GLY A CA 1
ATOM 699 C C . GLY A 1 93 ? -32.092 -11.656 2.813 1.00 51.41 93 GLY A C 1
ATOM 700 O O . GLY A 1 93 ? -31.773 -10.550 3.249 1.00 51.41 93 GLY A O 1
ATOM 701 N N . LYS A 1 94 ? -32.348 -12.683 3.628 1.00 65.25 94 LYS A N 1
ATOM 702 C CA . LYS A 1 94 ? -32.101 -12.652 5.075 1.00 65.25 94 LYS A CA 1
ATOM 703 C C . LYS A 1 94 ? -30.610 -12.414 5.331 1.00 65.25 94 LYS A C 1
ATOM 705 O O . LYS A 1 94 ? -29.815 -13.349 5.378 1.00 65.25 94 LYS A O 1
ATOM 710 N N . PHE A 1 95 ? -30.233 -11.151 5.504 1.00 69.69 95 PHE A N 1
ATOM 711 C CA . PHE A 1 95 ? -28.865 -10.739 5.791 1.00 69.69 95 PHE A CA 1
ATOM 712 C C . PHE A 1 95 ? -28.468 -11.223 7.195 1.00 69.69 95 PHE A C 1
ATOM 714 O O . PHE A 1 95 ? -28.796 -10.610 8.216 1.00 69.69 95 PHE A O 1
ATOM 721 N N . VAL A 1 96 ? -27.803 -12.379 7.262 1.00 78.69 96 VAL A N 1
ATOM 722 C CA . VAL A 1 96 ? -27.268 -12.936 8.508 1.00 78.69 96 VAL A CA 1
ATOM 723 C C . VAL A 1 96 ? -26.023 -12.143 8.874 1.00 78.69 96 VAL A C 1
ATOM 725 O O . VAL A 1 96 ? -24.928 -12.405 8.386 1.00 78.69 96 VAL A O 1
ATOM 728 N N . VAL A 1 97 ? -26.197 -11.153 9.747 1.00 80.81 97 VAL A N 1
ATOM 729 C CA . VAL A 1 97 ? -25.080 -10.397 10.316 1.00 80.81 97 VAL A CA 1
ATOM 730 C C . VAL A 1 97 ? -24.219 -11.355 11.152 1.00 80.81 97 VAL A C 1
ATOM 732 O O . VAL A 1 97 ? -24.724 -11.915 12.131 1.00 80.81 97 VAL A O 1
ATOM 735 N N . PRO A 1 98 ? -22.926 -11.535 10.826 1.00 70.75 98 PRO A N 1
ATOM 736 C CA . PRO A 1 98 ? -22.023 -12.361 11.614 1.00 70.75 98 PRO A CA 1
ATOM 737 C C . PRO A 1 98 ? -21.993 -11.895 13.080 1.00 70.75 98 PRO A C 1
ATOM 739 O O . PRO A 1 98 ? -21.910 -10.689 13.348 1.00 70.75 98 PRO A O 1
ATOM 742 N N . PRO A 1 99 ? -22.019 -12.815 14.061 1.00 73.62 99 PRO A N 1
ATOM 743 C CA . PRO A 1 99 ? -22.177 -12.475 15.479 1.00 73.62 99 PRO A CA 1
ATOM 744 C C . PRO A 1 99 ? -21.059 -11.575 16.031 1.00 73.62 99 PRO A C 1
ATOM 746 O O . PRO A 1 99 ? -21.266 -10.879 17.027 1.00 73.62 99 PRO A O 1
ATOM 749 N N . GLN A 1 100 ? -19.901 -11.519 15.366 1.00 75.06 100 GLN A N 1
ATOM 750 C CA . GLN A 1 100 ? -18.796 -10.638 15.747 1.00 75.06 100 GLN A CA 1
ATOM 751 C C . GLN A 1 100 ? -19.159 -9.146 15.619 1.00 75.06 100 GLN A C 1
ATOM 753 O O . GLN A 1 100 ? -18.760 -8.345 16.466 1.00 75.06 100 GLN A O 1
ATOM 758 N N . LEU A 1 101 ? -20.008 -8.778 14.650 1.00 66.69 101 LEU A N 1
ATOM 759 C CA . LEU A 1 101 ? -20.440 -7.392 14.414 1.00 66.69 101 LEU A CA 1
ATOM 760 C C . LEU A 1 101 ? -21.640 -6.978 15.285 1.00 66.69 101 LEU A C 1
ATOM 762 O O . LEU A 1 101 ? -21.782 -5.807 15.642 1.00 66.69 101 LEU A O 1
ATOM 766 N N . ALA A 1 102 ? -22.470 -7.934 15.716 1.00 66.31 102 ALA A N 1
ATOM 767 C CA . ALA A 1 102 ? -23.645 -7.664 16.554 1.00 66.31 102 ALA A CA 1
ATOM 768 C C . ALA A 1 102 ? -23.284 -7.127 17.958 1.00 66.31 102 ALA A C 1
ATOM 770 O O . ALA A 1 102 ? -24.069 -6.413 18.592 1.00 66.31 102 ALA A O 1
ATOM 771 N N . SER A 1 103 ? -22.083 -7.443 18.451 1.00 62.69 103 SER A N 1
ATOM 772 C CA . SER A 1 103 ? -21.639 -7.078 19.803 1.00 62.69 103 SER A CA 1
ATOM 773 C C . SER A 1 103 ? -21.160 -5.619 19.944 1.00 62.69 103 SER A C 1
ATOM 775 O O . SER A 1 103 ? -21.161 -5.077 21.055 1.00 62.69 103 SER A O 1
ATOM 777 N N . GLY A 1 104 ? -20.821 -4.943 18.836 1.00 55.78 104 GLY A N 1
ATOM 778 C CA . GLY A 1 104 ? -20.199 -3.610 18.851 1.00 55.78 104 GLY A CA 1
ATOM 779 C C . GLY A 1 104 ? -21.157 -2.435 19.091 1.00 55.78 104 GLY A C 1
ATOM 780 O O . GLY A 1 104 ? -20.781 -1.430 19.697 1.00 55.78 104 GLY A O 1
ATOM 781 N N . ILE A 1 105 ? -22.426 -2.550 18.688 1.00 54.88 105 ILE A N 1
ATOM 782 C CA . ILE A 1 105 ? -23.330 -1.383 18.614 1.00 54.88 105 ILE A CA 1
ATOM 783 C C . ILE A 1 105 ? -24.009 -1.058 19.961 1.00 54.88 105 ILE A C 1
ATOM 785 O O . ILE A 1 105 ? -24.387 0.087 20.225 1.00 54.88 105 ILE A O 1
ATOM 789 N N . ARG A 1 106 ? -24.117 -2.013 20.896 1.00 56.66 106 ARG A N 1
ATOM 790 C CA . ARG A 1 106 ? -24.905 -1.810 22.133 1.00 56.66 106 ARG A CA 1
ATOM 791 C C . ARG A 1 106 ? -24.211 -1.000 23.237 1.00 56.66 106 ARG A C 1
ATOM 793 O O . ARG A 1 106 ? -24.893 -0.526 24.147 1.00 56.66 106 ARG A O 1
ATOM 800 N N . LYS A 1 107 ? -22.891 -0.777 23.186 1.00 54.69 107 LYS A N 1
ATOM 801 C CA . LYS A 1 107 ? -22.170 -0.113 24.296 1.00 54.69 107 LYS A CA 1
ATOM 802 C C . LYS A 1 107 ? -22.171 1.418 24.261 1.00 54.69 107 LYS A C 1
ATOM 804 O O . LYS A 1 107 ? -21.932 2.029 25.303 1.00 54.69 107 LYS A O 1
ATOM 809 N N . ARG A 1 108 ? -22.505 2.067 23.137 1.00 54.09 108 ARG A N 1
ATOM 810 C CA . ARG A 1 108 ? -22.413 3.541 23.031 1.00 54.09 108 ARG A CA 1
ATOM 811 C C . ARG A 1 108 ? -23.673 4.311 23.451 1.00 54.09 108 ARG A C 1
ATOM 813 O O . ARG A 1 108 ? -23.596 5.518 23.655 1.00 54.09 108 ARG A O 1
ATOM 820 N N . ARG A 1 109 ? -24.816 3.646 23.679 1.00 51.16 109 ARG A N 1
ATOM 821 C CA . ARG A 1 109 ? -26.101 4.335 23.949 1.00 51.16 109 ARG A CA 1
ATOM 822 C C . ARG A 1 109 ? -26.431 4.593 25.429 1.00 51.16 109 ARG A C 1
ATOM 824 O O . ARG A 1 109 ? -27.453 5.202 25.720 1.00 51.16 109 ARG A O 1
ATOM 831 N N . ARG A 1 110 ? -25.582 4.186 26.386 1.00 53.62 110 ARG A N 1
ATOM 832 C CA . ARG A 1 110 ? -25.883 4.294 27.836 1.00 53.62 110 ARG A CA 1
ATOM 833 C C . ARG A 1 110 ? -25.331 5.526 28.567 1.00 53.62 110 ARG A C 1
ATOM 835 O O . ARG A 1 110 ? -25.528 5.624 29.772 1.00 53.62 110 ARG A O 1
ATOM 842 N N . ARG A 1 111 ? -24.687 6.484 27.888 1.00 53.59 111 ARG A N 1
ATOM 843 C CA . ARG A 1 111 ? -24.103 7.675 28.553 1.00 53.59 111 ARG A CA 1
ATOM 844 C C . ARG A 1 111 ? -24.825 9.010 28.326 1.00 53.59 111 ARG A C 1
ATOM 846 O O . ARG A 1 111 ? -24.307 10.031 28.751 1.00 53.59 111 ARG A O 1
ATOM 853 N N . ARG A 1 112 ? -26.018 9.036 27.718 1.00 50.84 112 ARG A N 1
ATOM 854 C CA . ARG A 1 112 ? -26.719 10.302 27.399 1.00 50.84 112 ARG A CA 1
ATOM 855 C C . ARG A 1 112 ? -28.151 10.445 27.928 1.00 50.84 112 ARG A C 1
ATOM 857 O O . ARG A 1 112 ? -28.942 11.172 27.346 1.00 50.84 112 ARG A O 1
ATOM 864 N N . ARG A 1 113 ? -28.516 9.787 29.032 1.00 45.62 113 ARG A N 1
ATOM 865 C CA . ARG A 1 113 ? -29.825 10.026 29.674 1.00 45.62 113 ARG A CA 1
ATOM 866 C C . ARG A 1 113 ? -29.683 10.180 31.180 1.00 45.62 113 ARG A C 1
ATOM 868 O O . ARG A 1 113 ? -29.981 9.266 31.941 1.00 45.62 113 ARG A O 1
ATOM 875 N N . LYS A 1 114 ? -29.171 11.338 31.593 1.00 48.44 114 LYS A N 1
ATOM 876 C CA . LYS A 1 114 ? -29.275 11.827 32.971 1.00 48.44 114 LYS A CA 1
ATOM 877 C C . LYS A 1 114 ? -29.318 13.359 32.974 1.00 48.44 114 LYS A C 1
ATOM 879 O O . LYS A 1 114 ? -28.458 14.000 33.551 1.00 48.44 114 LYS A O 1
ATOM 884 N N . SER A 1 115 ? -30.290 13.920 32.255 1.00 51.03 115 SER A N 1
ATOM 885 C CA . SER A 1 115 ? -30.673 15.336 32.330 1.00 51.03 115 SER A CA 1
ATOM 886 C C . SER A 1 115 ? -31.913 15.573 31.462 1.00 51.03 115 SER A C 1
ATOM 888 O O . SER A 1 115 ? -31.782 15.886 30.286 1.00 51.03 115 SER A O 1
ATOM 890 N N . SER A 1 116 ? -33.102 15.352 32.019 1.00 44.31 116 SER A N 1
ATOM 891 C CA . SER A 1 116 ? -34.293 16.169 31.728 1.00 44.31 116 SER A CA 1
ATOM 892 C C . SER A 1 116 ? -35.446 15.660 32.589 1.00 44.31 116 SER A C 1
ATOM 894 O O . SER A 1 116 ? -36.160 14.714 32.260 1.00 44.31 116 SER A O 1
ATOM 896 N N . SER A 1 117 ? -35.545 16.269 33.758 1.00 46.72 117 SER A N 1
ATOM 897 C CA . SER A 1 117 ? -36.780 16.449 34.499 1.00 46.72 117 SER A CA 1
ATOM 898 C C . SER A 1 117 ? -37.805 17.249 33.680 1.00 46.72 117 SER A C 1
ATOM 900 O O . SER A 1 117 ? -37.416 18.122 32.913 1.00 46.72 117 SER A O 1
ATOM 902 N N . GLN A 1 118 ? -39.083 17.002 33.990 1.00 45.84 118 GLN A N 1
ATOM 903 C CA . GLN A 1 118 ? -40.239 17.908 33.867 1.00 45.84 118 GLN A CA 1
ATOM 904 C C . GLN A 1 118 ? -40.927 18.115 32.504 1.00 45.84 118 GLN A C 1
ATOM 906 O O . GLN A 1 118 ? -40.300 18.162 31.454 1.00 45.84 118 GLN A O 1
ATOM 911 N N . SER A 1 119 ? -42.246 18.342 32.632 1.00 42.50 119 SER A N 1
ATOM 912 C CA . SER A 1 119 ? -43.307 18.699 31.664 1.00 42.50 119 SER A CA 1
ATOM 913 C C . SER A 1 119 ? -43.996 17.495 30.987 1.00 42.50 119 SER A C 1
ATOM 915 O O . SER A 1 119 ? -43.338 16.715 30.315 1.00 42.50 119 SER A O 1
ATOM 917 N N . SER A 1 120 ? -45.224 17.080 31.344 1.00 52.47 120 SER A N 1
ATOM 918 C CA . SER A 1 120 ? -46.565 17.720 31.373 1.00 52.47 120 SER A CA 1
ATOM 919 C C . SER A 1 120 ? -47.297 17.692 30.024 1.00 52.47 120 SER A C 1
ATOM 921 O O . SER A 1 120 ? -46.651 17.863 29.005 1.00 52.47 120 SER A O 1
ATOM 923 N N . SER A 1 121 ? -48.634 17.577 30.116 1.00 43.19 121 SER A N 1
ATOM 924 C CA . SER A 1 121 ? -49.697 17.547 29.082 1.00 43.19 121 SER A CA 1
ATOM 925 C C . SER A 1 121 ? -49.874 16.181 28.386 1.00 43.19 121 SER A C 1
ATOM 927 O O . SER A 1 121 ? -48.922 15.593 27.894 1.00 43.19 121 SER A O 1
ATOM 929 N N . ARG A 1 122 ? -51.008 15.463 28.473 1.00 49.16 122 ARG A N 1
ATOM 930 C CA . ARG A 1 122 ? -52.442 15.814 28.364 1.00 49.16 122 ARG A CA 1
ATOM 931 C C . ARG A 1 122 ? -52.733 16.490 27.025 1.00 49.16 122 ARG A C 1
ATOM 933 O O . ARG A 1 122 ? -52.457 17.667 26.908 1.00 49.16 122 ARG A O 1
ATOM 940 N N . ASP A 1 123 ? -53.174 15.690 26.052 1.00 39.78 123 ASP A N 1
ATOM 941 C CA . ASP A 1 123 ? -54.247 15.936 25.066 1.00 39.78 123 ASP A CA 1
ATOM 942 C C . ASP A 1 123 ? -54.258 14.720 24.111 1.00 39.78 123 ASP A C 1
ATOM 944 O O . ASP A 1 123 ? -53.230 14.338 23.564 1.00 39.78 123 ASP A O 1
ATOM 948 N N . GLN A 1 124 ? -55.260 13.838 24.144 1.00 49.75 124 GLN A N 1
ATOM 949 C CA . GLN A 1 124 ? -56.612 13.986 23.593 1.00 49.75 124 GLN A CA 1
ATOM 950 C C . GLN A 1 124 ? -56.593 14.088 22.056 1.00 49.75 124 GLN A C 1
ATOM 952 O O . GLN A 1 124 ? -56.445 15.164 21.500 1.00 49.75 124 GLN A O 1
ATOM 957 N N . SER A 1 125 ? -56.783 12.955 21.369 1.00 43.69 125 SER A N 1
ATOM 958 C CA . SER A 1 125 ? -57.520 12.933 20.100 1.00 43.69 125 SER A CA 1
ATOM 959 C C . SER A 1 125 ? -58.017 11.520 19.798 1.00 43.69 125 SER A C 1
ATOM 961 O O . SER A 1 125 ? -57.264 10.596 19.492 1.00 43.69 125 SER A O 1
ATOM 963 N N . THR A 1 126 ? -59.319 11.375 19.991 1.00 59.44 126 THR A N 1
ATOM 964 C CA . THR A 1 126 ? -60.189 10.284 19.571 1.00 59.44 126 THR A CA 1
ATOM 965 C C . THR A 1 126 ? -60.352 10.295 18.058 1.00 59.44 126 THR A C 1
ATOM 967 O O . THR A 1 126 ? -60.582 11.363 17.504 1.00 59.44 126 THR A O 1
ATOM 970 N N . ASN A 1 127 ? -60.383 9.129 17.412 1.00 45.16 127 ASN A N 1
ATOM 971 C CA . ASN A 1 127 ? -61.194 8.954 16.208 1.00 45.16 127 ASN A CA 1
ATOM 972 C C . ASN A 1 127 ? -61.628 7.492 16.037 1.00 45.16 127 ASN A C 1
ATOM 974 O O . ASN A 1 127 ? -60.801 6.608 15.847 1.00 45.16 127 ASN A O 1
ATOM 978 N N . GLY A 1 128 ? -62.949 7.292 16.081 1.00 40.66 128 GLY A N 1
ATOM 979 C CA . GLY A 1 128 ? -63.666 6.388 15.180 1.00 40.66 128 GLY A CA 1
ATOM 980 C C . GLY A 1 128 ? -63.681 4.897 15.502 1.00 40.66 128 GLY A C 1
ATOM 981 O O . GLY A 1 128 ? -62.957 4.117 14.897 1.00 40.66 128 GLY A O 1
ATOM 982 N N . THR A 1 129 ? -64.611 4.487 16.361 1.00 48.00 129 THR A N 1
ATOM 983 C CA . THR A 1 129 ? -65.158 3.122 16.409 1.00 48.00 129 THR A CA 1
ATOM 984 C C . THR A 1 129 ? -65.904 2.788 15.107 1.00 48.00 129 THR A C 1
ATOM 986 O O . THR A 1 129 ? -66.589 3.655 14.564 1.00 48.00 129 THR A O 1
ATOM 989 N N . PRO A 1 130 ? -65.930 1.510 14.693 1.00 47.00 130 PRO A N 1
ATOM 990 C CA . PRO A 1 130 ? -67.228 0.906 14.405 1.00 47.00 130 PRO A CA 1
ATOM 991 C C . PRO A 1 130 ? -67.533 -0.207 15.412 1.00 47.00 130 PRO A C 1
ATOM 993 O O . PRO A 1 130 ? -66.832 -1.210 15.535 1.00 47.00 130 PRO A O 1
ATOM 996 N N . VAL A 1 131 ? -68.605 0.022 16.168 1.00 58.97 131 VAL A N 1
ATOM 997 C CA . VAL A 1 131 ? -69.238 -0.921 17.090 1.00 58.97 131 VAL A CA 1
ATOM 998 C C . VAL A 1 131 ? -70.143 -1.835 16.271 1.00 58.97 131 VAL A C 1
ATOM 1000 O O . VAL A 1 131 ? -71.179 -1.373 15.813 1.00 58.97 131 VAL A O 1
ATOM 1003 N N . ASN A 1 132 ? -69.753 -3.098 16.083 1.00 54.84 132 ASN A N 1
ATOM 1004 C CA . ASN A 1 132 ? -70.633 -4.284 16.109 1.00 54.84 132 ASN A CA 1
ATOM 1005 C C . ASN A 1 132 ? -69.928 -5.488 15.469 1.00 54.84 132 ASN A C 1
ATOM 1007 O O . ASN A 1 132 ? -70.028 -5.670 14.263 1.00 54.84 132 ASN A O 1
ATOM 1011 N N . ALA A 1 133 ? -69.219 -6.293 16.274 1.00 53.09 133 ALA A N 1
ATOM 1012 C CA . ALA A 1 133 ? -68.928 -7.721 16.002 1.00 53.09 133 ALA A CA 1
ATOM 1013 C C . ALA A 1 133 ? -68.016 -8.385 17.062 1.00 53.09 133 ALA A C 1
ATOM 1015 O O . ALA A 1 133 ? -67.946 -9.606 17.128 1.00 53.09 133 ALA A O 1
ATOM 1016 N N . ASN A 1 134 ? -67.317 -7.626 17.914 1.00 53.88 134 ASN A N 1
ATOM 1017 C CA . ASN A 1 134 ? -66.165 -8.148 18.673 1.00 53.88 134 ASN A CA 1
ATOM 1018 C C . ASN A 1 134 ? -66.425 -8.413 20.165 1.00 53.88 134 ASN A C 1
ATOM 1020 O O . ASN A 1 134 ? -65.659 -7.959 21.007 1.00 53.88 134 ASN A O 1
ATOM 1024 N N . ARG A 1 135 ? -67.486 -9.146 20.529 1.00 55.59 135 ARG A N 1
ATOM 1025 C CA . ARG A 1 135 ? -67.673 -9.568 21.938 1.00 55.59 135 ARG A CA 1
ATOM 1026 C C . ARG A 1 135 ? -67.121 -10.966 22.244 1.00 55.59 135 ARG A C 1
ATOM 1028 O O . ARG A 1 135 ? -66.895 -11.273 23.402 1.00 55.59 135 ARG A O 1
ATOM 1035 N N . GLN A 1 136 ? -66.858 -11.794 21.230 1.00 54.50 136 GLN A N 1
ATOM 1036 C CA . GLN A 1 136 ? -66.284 -13.137 21.429 1.00 54.50 136 GLN A CA 1
ATOM 1037 C C . GLN A 1 136 ? -64.755 -13.185 21.256 1.00 54.50 136 GLN A C 1
ATOM 1039 O O . GLN A 1 136 ? -64.108 -14.106 21.740 1.00 54.50 136 GLN A O 1
ATOM 1044 N N . LEU A 1 137 ? -64.152 -12.174 20.621 1.00 58.78 137 LEU A N 1
ATOM 1045 C CA . LEU A 1 137 ? -62.693 -12.072 20.469 1.00 58.78 137 LEU A CA 1
ATOM 1046 C C . LEU A 1 137 ? -61.977 -11.614 21.755 1.00 58.78 137 LEU A C 1
ATOM 1048 O O . LEU A 1 137 ? -60.799 -11.913 21.921 1.00 58.78 137 LEU A O 1
ATOM 1052 N N . SER A 1 138 ? -62.676 -10.964 22.694 1.00 73.50 138 SER A N 1
ATOM 1053 C CA . SER A 1 138 ? -62.061 -10.410 23.909 1.00 73.50 138 SER A CA 1
ATOM 1054 C C . SER A 1 138 ? -61.620 -11.471 24.922 1.00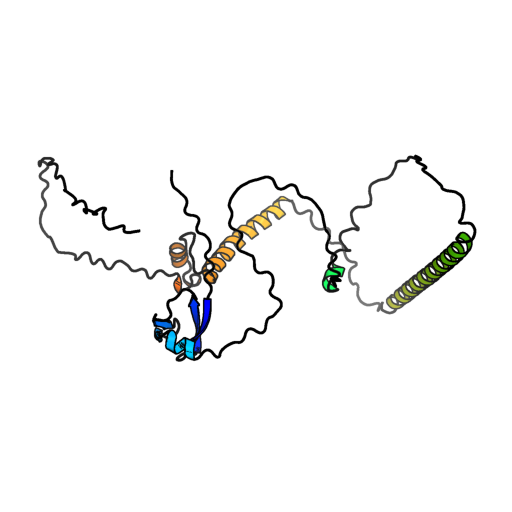 73.50 138 SER A C 1
ATOM 1056 O O . SER A 1 138 ? -60.566 -11.318 25.529 1.00 73.50 138 SER A O 1
ATOM 1058 N N . GLU A 1 139 ? -62.358 -12.576 25.073 1.00 82.25 139 GLU A N 1
ATOM 1059 C CA . GLU A 1 139 ? -62.006 -13.629 26.045 1.00 82.25 139 GLU A CA 1
ATOM 1060 C C . GLU A 1 139 ? -60.767 -14.427 25.606 1.00 82.25 139 GLU A C 1
ATOM 1062 O O . GLU A 1 139 ? -59.907 -14.776 26.417 1.00 82.25 139 GLU A O 1
ATOM 1067 N N . ALA A 1 140 ? -60.631 -14.676 24.299 1.00 81.94 140 ALA A N 1
ATOM 1068 C CA . ALA A 1 140 ? -59.463 -15.357 23.750 1.00 81.94 140 ALA A CA 1
ATOM 1069 C C . ALA A 1 140 ? -58.194 -14.494 23.857 1.00 81.94 140 ALA A C 1
ATOM 1071 O O . ALA A 1 140 ? -57.114 -15.019 24.143 1.00 81.94 140 ALA A O 1
ATOM 1072 N N . GLU A 1 141 ? -58.310 -13.178 23.654 1.00 90.69 141 GLU A N 1
ATOM 1073 C CA . GLU A 1 141 ? -57.195 -12.245 23.834 1.00 90.69 141 GLU A CA 1
ATOM 1074 C C . GLU A 1 141 ? -56.791 -12.100 25.306 1.00 90.69 141 GLU A C 1
ATOM 1076 O O . GLU A 1 141 ? -55.595 -12.088 25.608 1.00 90.69 141 GLU A O 1
ATOM 1081 N N . GLU A 1 142 ? -57.754 -12.074 26.230 1.00 90.88 142 GLU A N 1
ATOM 1082 C CA . GLU A 1 142 ? -57.492 -11.980 27.669 1.00 90.88 142 GLU A CA 1
ATOM 1083 C C . GLU A 1 142 ? -56.724 -13.210 28.184 1.00 90.88 142 GLU A C 1
ATOM 1085 O O . GLU A 1 142 ? -55.679 -13.072 28.830 1.00 90.88 142 GLU A O 1
ATOM 1090 N N . LEU A 1 143 ? -57.129 -14.413 27.759 1.00 93.06 143 LEU A N 1
ATOM 1091 C CA . LEU A 1 143 ? -56.419 -15.659 28.072 1.00 93.06 143 LEU A CA 1
ATOM 1092 C C . LEU A 1 143 ? -54.991 -15.684 27.487 1.00 93.06 143 LEU A C 1
ATOM 1094 O O . LEU A 1 143 ? -54.054 -16.221 28.091 1.00 93.06 143 LEU A O 1
ATOM 1098 N N . GLN A 1 144 ? -54.786 -15.109 26.297 1.00 92.25 144 GLN A N 1
ATOM 1099 C CA . GLN A 1 144 ? -53.447 -14.991 25.712 1.00 92.25 144 GLN A CA 1
ATOM 1100 C C . GLN A 1 144 ? -52.571 -13.992 26.472 1.00 92.25 144 GLN A C 1
ATOM 1102 O O . GLN A 1 144 ? -51.366 -14.234 26.635 1.00 92.25 144 GLN A O 1
ATOM 1107 N N . LEU A 1 145 ? -53.151 -12.891 26.950 1.00 94.56 145 LEU A N 1
ATOM 1108 C CA . LEU A 1 145 ? -52.443 -11.882 27.729 1.00 94.56 145 LEU A CA 1
ATOM 1109 C C . LEU A 1 145 ? -52.006 -12.442 29.088 1.00 94.56 145 LEU A C 1
ATOM 1111 O O . LEU A 1 145 ? -50.855 -12.249 29.492 1.00 94.56 145 LEU A O 1
ATOM 1115 N N . GLU A 1 146 ? -52.876 -13.214 29.738 1.00 95.75 146 GLU A N 1
ATOM 1116 C CA . GLU A 1 146 ? -52.581 -13.883 31.005 1.00 95.75 146 GLU A CA 1
ATOM 1117 C C . GLU A 1 146 ? -51.434 -14.897 30.852 1.00 95.75 146 GLU A C 1
ATOM 1119 O O . GLU A 1 146 ? -50.443 -14.843 31.590 1.00 95.75 146 GLU A O 1
ATOM 1124 N N . ARG A 1 147 ? -51.465 -15.733 29.801 1.00 96.75 147 ARG A N 1
ATOM 1125 C CA . ARG A 1 147 ? -50.365 -16.669 29.487 1.00 96.75 147 ARG A CA 1
ATOM 1126 C C . ARG A 1 147 ? -49.040 -15.955 29.207 1.00 96.75 147 ARG A C 1
ATOM 1128 O O . ARG A 1 147 ? -47.970 -16.472 29.543 1.00 96.75 147 ARG A O 1
ATOM 1135 N N . ARG A 1 148 ? -49.071 -14.771 28.583 1.00 94.94 148 ARG A N 1
ATOM 1136 C CA . ARG A 1 148 ? -47.867 -13.949 28.358 1.00 94.94 148 ARG A CA 1
ATOM 1137 C C . ARG A 1 148 ? -47.339 -13.356 29.664 1.00 94.94 148 ARG A C 1
ATOM 1139 O O . ARG A 1 148 ? -46.126 -13.387 29.884 1.00 94.94 148 ARG A O 1
ATOM 1146 N N . ALA A 1 149 ? -48.222 -12.877 30.539 1.00 95.00 149 ALA A N 1
ATOM 1147 C CA . ALA A 1 149 ? -47.848 -12.357 31.851 1.00 95.00 149 ALA A CA 1
ATOM 1148 C C . ALA A 1 149 ? -47.208 -13.444 32.730 1.00 95.00 149 ALA A C 1
ATOM 1150 O O . ALA A 1 149 ? -46.196 -13.193 33.389 1.00 95.00 149 ALA A O 1
ATOM 1151 N N . GLU A 1 150 ? -47.734 -14.668 32.687 1.00 96.25 150 GLU A N 1
ATOM 1152 C CA . GLU A 1 150 ? -47.188 -15.794 33.446 1.00 96.25 150 GLU A CA 1
ATOM 1153 C C . GLU A 1 150 ? -45.799 -16.221 32.936 1.00 96.25 150 GLU A C 1
ATOM 1155 O O . GLU A 1 150 ? -44.872 -16.418 33.728 1.00 96.25 150 GLU A O 1
ATOM 1160 N N . ARG A 1 151 ? -45.598 -16.271 31.608 1.00 96.19 151 ARG A N 1
ATOM 1161 C CA . ARG A 1 151 ? -44.272 -16.527 31.009 1.00 96.19 151 ARG A CA 1
ATOM 1162 C C . ARG A 1 151 ? -43.247 -15.469 31.422 1.00 96.19 151 ARG A C 1
ATOM 1164 O O . ARG A 1 151 ? -42.127 -15.824 31.788 1.00 96.19 151 ARG A O 1
ATOM 1171 N N . ALA A 1 152 ? -43.643 -14.196 31.437 1.00 93.56 152 ALA A N 1
ATOM 1172 C CA . ALA A 1 152 ? -42.772 -13.101 31.854 1.00 93.56 152 ALA A CA 1
ATOM 1173 C C . ALA A 1 152 ? -42.393 -13.176 33.346 1.00 93.56 152 ALA A C 1
ATOM 1175 O O . ALA A 1 152 ? -41.256 -12.859 33.705 1.00 93.56 152 ALA A O 1
ATOM 1176 N N . LYS A 1 153 ? -43.309 -13.623 34.222 1.00 96.81 153 LYS A N 1
ATOM 1177 C CA . LYS A 1 153 ? -43.008 -13.856 35.647 1.00 96.81 153 LYS A CA 1
ATOM 1178 C C . LYS A 1 153 ? -41.972 -14.971 35.824 1.00 96.81 153 LYS A C 1
ATOM 1180 O O . LYS A 1 153 ? -40.947 -14.739 36.464 1.00 96.81 153 LYS A O 1
ATOM 1185 N N . ARG A 1 154 ? -42.166 -16.118 35.160 1.00 97.12 154 ARG A N 1
ATOM 1186 C CA . ARG A 1 154 ? -41.221 -17.253 35.212 1.00 97.12 154 ARG A CA 1
ATOM 1187 C C . ARG A 1 154 ? -39.827 -16.882 34.695 1.00 97.12 154 ARG A C 1
ATOM 1189 O O . ARG A 1 154 ? -38.820 -17.360 35.212 1.00 97.12 154 ARG A O 1
ATOM 1196 N N . GLU A 1 155 ? -39.741 -16.025 33.679 1.00 95.25 155 GLU A N 1
ATOM 1197 C CA . GLU A 1 155 ? -38.454 -15.569 33.141 1.00 95.25 155 GLU A CA 1
ATOM 1198 C C . GLU A 1 155 ? -37.707 -14.643 34.116 1.00 95.25 155 GLU A C 1
ATOM 1200 O O . GLU A 1 155 ? -36.491 -14.769 34.289 1.00 95.25 155 GLU A O 1
ATOM 1205 N N . ARG A 1 156 ? -38.431 -13.758 34.817 1.00 95.75 156 ARG A N 1
ATOM 1206 C CA . ARG A 1 156 ? -37.848 -12.903 35.864 1.00 95.75 156 ARG A CA 1
ATOM 1207 C C . ARG A 1 156 ? -37.312 -13.719 37.038 1.00 95.75 156 ARG A C 1
ATOM 1209 O O . ARG A 1 156 ? -36.203 -13.440 37.490 1.00 95.75 156 ARG A O 1
ATOM 1216 N N . GLU A 1 157 ? -38.043 -14.740 37.477 1.00 97.06 157 GLU A N 1
ATOM 1217 C CA . GLU A 1 157 ? -37.599 -15.643 38.547 1.00 97.06 157 GLU A CA 1
ATOM 1218 C C . GLU A 1 157 ? -36.333 -16.413 38.154 1.00 97.06 157 GLU A C 1
ATOM 1220 O O . GLU A 1 157 ? -35.376 -16.455 38.926 1.00 97.06 157 GLU A O 1
ATOM 1225 N N . LYS A 1 158 ? -36.258 -16.929 36.917 1.00 97.38 158 LYS A N 1
ATOM 1226 C CA . LYS A 1 158 ? -35.042 -17.584 36.403 1.00 97.38 158 LYS A CA 1
ATOM 1227 C C . LYS A 1 158 ? -33.837 -16.646 36.380 1.00 97.38 158 LYS A C 1
ATOM 1229 O O . LYS A 1 158 ? -32.743 -17.044 36.774 1.00 97.38 158 LYS A O 1
ATOM 1234 N N . LEU A 1 159 ? -34.018 -15.397 35.946 1.00 95.62 159 LEU A N 1
ATOM 1235 C CA . LEU A 1 159 ? -32.943 -14.398 35.952 1.00 95.62 159 LEU A CA 1
ATOM 1236 C C . LEU A 1 159 ? -32.500 -14.033 37.372 1.00 95.62 159 LEU A C 1
ATOM 1238 O O . LEU A 1 159 ? -31.312 -13.787 37.597 1.00 95.62 159 LEU A O 1
ATOM 1242 N N . GLN A 1 160 ? -33.433 -13.992 38.323 1.00 95.75 160 GLN A N 1
ATOM 1243 C CA . GLN A 1 160 ? -33.123 -13.729 39.723 1.00 95.75 160 GLN A CA 1
ATOM 1244 C C . GLN A 1 160 ? -32.340 -14.893 40.343 1.00 95.75 160 GLN A C 1
ATOM 1246 O O . GLN A 1 160 ? -31.262 -14.658 40.888 1.00 95.75 160 GLN A O 1
ATOM 1251 N N . GLN A 1 161 ? -32.774 -16.137 40.124 1.00 96.06 161 GLN A N 1
ATOM 1252 C CA . GLN A 1 161 ? -32.028 -17.334 40.531 1.00 96.06 161 GLN A CA 1
ATOM 1253 C C . GLN A 1 161 ? -30.636 -17.393 39.887 1.00 96.06 161 GLN A C 1
ATOM 1255 O O . GLN A 1 161 ? -29.651 -17.702 40.554 1.00 96.06 161 GLN A O 1
ATOM 1260 N N . GLN A 1 162 ? -30.513 -17.039 38.603 1.00 94.25 162 GLN A N 1
ATOM 1261 C CA . GLN A 1 162 ? -29.219 -17.015 37.917 1.00 94.25 162 GLN A CA 1
ATOM 1262 C C . GLN A 1 162 ? -28.282 -15.943 38.496 1.00 94.25 162 GLN A C 1
ATOM 1264 O O . GLN A 1 162 ? -27.075 -16.170 38.610 1.00 94.25 162 GLN A O 1
ATOM 1269 N N . ARG A 1 163 ? -28.820 -14.782 38.890 1.00 93.88 163 ARG A N 1
ATOM 1270 C CA . ARG A 1 163 ? -28.055 -13.730 39.575 1.00 93.88 163 ARG A CA 1
ATOM 1271 C C . ARG A 1 163 ? -27.606 -14.155 40.967 1.00 93.88 163 ARG A C 1
ATOM 1273 O O . ARG A 1 163 ? -26.457 -13.897 41.314 1.00 93.88 163 ARG A O 1
ATOM 1280 N N . GLU A 1 164 ? -28.470 -14.808 41.734 1.00 93.94 164 GLU A N 1
ATOM 1281 C CA . GLU A 1 164 ? -28.139 -15.316 43.070 1.00 93.94 164 GLU A CA 1
ATOM 1282 C C . GLU A 1 164 ? -27.091 -16.436 42.996 1.00 93.94 164 GLU A C 1
ATOM 1284 O O . GLU A 1 164 ? -26.080 -16.382 43.698 1.00 93.94 164 GLU A O 1
ATOM 1289 N N . ALA A 1 165 ? -27.232 -17.374 42.055 1.00 88.75 165 ALA A N 1
ATOM 1290 C CA . ALA A 1 165 ? -26.233 -18.413 41.809 1.00 88.75 165 ALA A CA 1
ATOM 1291 C C . ALA A 1 165 ? -24.872 -17.828 41.378 1.00 88.75 165 ALA A C 1
ATOM 1293 O O . ALA A 1 165 ? -23.817 -18.265 41.846 1.00 88.75 165 ALA A O 1
ATOM 1294 N N . ALA A 1 166 ? -24.874 -16.798 40.522 1.00 83.69 166 ALA A N 1
ATOM 1295 C CA . ALA A 1 166 ? -23.654 -16.092 40.132 1.00 83.69 166 ALA A CA 1
ATOM 1296 C C . ALA A 1 166 ? -23.027 -15.302 41.296 1.00 83.69 166 ALA A C 1
ATOM 1298 O O . ALA A 1 166 ? -21.800 -15.201 41.377 1.00 83.69 166 ALA A O 1
ATOM 1299 N N . ALA A 1 167 ? -23.844 -14.760 42.205 1.00 84.00 167 ALA A N 1
ATOM 1300 C CA . ALA A 1 167 ? -23.364 -14.078 43.402 1.00 84.00 167 ALA A CA 1
ATOM 1301 C C . ALA A 1 167 ? -22.658 -15.056 44.352 1.00 84.00 167 ALA A C 1
ATOM 1303 O O . ALA A 1 167 ? -21.538 -14.773 44.777 1.00 84.00 167 ALA A O 1
ATOM 1304 N N . LEU A 1 168 ? -23.242 -16.234 44.600 1.00 82.31 168 LEU A N 1
ATOM 1305 C CA . LEU A 1 168 ? -22.638 -17.266 45.451 1.00 82.31 168 LEU A CA 1
ATOM 1306 C C . LEU A 1 168 ? -21.329 -17.818 44.868 1.00 82.31 168 LEU A C 1
ATOM 1308 O O . LEU A 1 168 ? -20.364 -18.028 45.605 1.00 82.31 168 LEU A O 1
ATOM 1312 N N . ARG A 1 169 ? -21.235 -17.966 43.539 1.00 7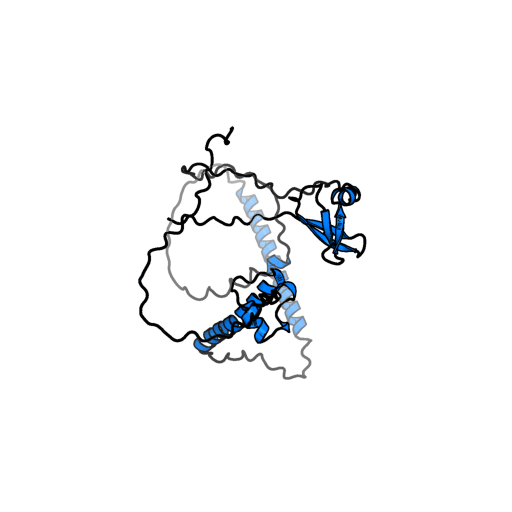9.31 169 ARG A N 1
ATOM 1313 C CA . ARG A 1 169 ? -20.007 -18.440 42.876 1.00 79.31 169 ARG A CA 1
ATOM 1314 C C . ARG A 1 169 ? -18.799 -17.519 43.103 1.00 79.31 169 ARG A C 1
ATOM 1316 O O . ARG A 1 169 ? -17.671 -18.001 43.147 1.00 79.31 169 ARG A O 1
ATOM 1323 N N . ASN A 1 170 ? -19.015 -16.215 43.284 1.00 66.00 170 ASN A N 1
ATOM 1324 C CA . ASN A 1 170 ? -17.931 -15.251 43.509 1.00 66.00 170 ASN A CA 1
ATOM 1325 C C . ASN A 1 170 ? -17.472 -15.151 44.974 1.00 66.00 170 ASN A C 1
ATOM 1327 O O . ASN A 1 170 ? -16.424 -14.557 45.236 1.00 66.00 170 ASN A O 1
ATOM 1331 N N . VAL A 1 171 ? -18.212 -15.719 45.932 1.00 67.06 171 VAL A N 1
ATOM 1332 C CA . VAL A 1 171 ? -17.861 -15.630 47.362 1.00 67.06 171 VAL A CA 1
ATOM 1333 C C . VAL A 1 171 ? -16.759 -16.630 47.743 1.00 67.06 171 VAL A C 1
ATOM 1335 O O . VAL A 1 171 ? -15.897 -16.295 48.552 1.00 67.06 171 VAL A O 1
ATOM 1338 N N . ASN A 1 172 ? -16.674 -17.788 47.079 1.00 59.31 172 ASN A N 1
ATOM 1339 C CA . ASN A 1 172 ? -15.705 -18.845 47.421 1.00 59.31 172 ASN A CA 1
ATOM 1340 C C . ASN A 1 172 ? -14.304 -18.699 46.788 1.00 59.31 172 ASN A C 1
ATOM 1342 O O . ASN A 1 172 ? -13.437 -19.534 47.024 1.00 59.31 172 ASN A O 1
ATOM 1346 N N . LEU A 1 173 ? -14.040 -17.634 46.019 1.00 56.19 173 LEU A N 1
ATOM 1347 C CA . LEU A 1 173 ? -12.720 -17.355 45.419 1.00 56.19 173 LEU A CA 1
ATOM 1348 C C . LEU A 1 173 ? -11.916 -16.272 46.159 1.00 56.19 173 LEU A C 1
ATOM 1350 O O . LEU A 1 173 ? -10.846 -15.867 45.703 1.00 56.19 173 LEU A O 1
ATOM 1354 N N . ARG A 1 174 ? -12.381 -15.817 47.328 1.00 46.34 174 ARG A N 1
ATOM 1355 C CA . ARG A 1 174 ? -11.617 -14.902 48.187 1.00 46.34 174 ARG A CA 1
ATOM 1356 C C . ARG A 1 174 ? -10.653 -15.678 49.078 1.00 46.34 174 ARG A C 1
ATOM 1358 O O . ARG A 1 174 ? -10.886 -15.864 50.266 1.00 46.34 174 ARG A O 1
ATOM 1365 N N . LYS A 1 175 ? -9.529 -16.085 48.490 1.00 50.00 175 LYS A N 1
ATOM 1366 C CA . LYS A 1 175 ? -8.319 -16.421 49.245 1.00 50.00 175 LYS A CA 1
ATOM 1367 C C . LYS A 1 175 ? -7.846 -15.134 49.954 1.00 50.00 175 LYS A C 1
ATOM 1369 O O . LYS A 1 175 ? -7.605 -14.136 49.268 1.00 50.00 175 LYS A O 1
ATOM 1374 N N . PRO A 1 176 ? -7.746 -15.090 51.294 1.00 53.31 176 PRO A N 1
ATOM 1375 C CA . PRO A 1 176 ? -7.247 -13.920 52.008 1.00 53.31 176 PRO A CA 1
ATOM 1376 C C . PRO A 1 176 ? -5.729 -13.870 51.832 1.00 53.31 176 PRO A C 1
ATOM 1378 O O . PRO A 1 176 ? -4.986 -14.506 52.569 1.00 53.31 176 PRO A O 1
ATOM 1381 N N . GLY A 1 177 ? -5.253 -13.191 50.790 1.00 54.47 177 GLY A N 1
ATOM 1382 C CA . GLY A 1 177 ? -3.823 -13.236 50.495 1.00 54.47 177 GLY A CA 1
ATOM 1383 C C . GLY A 1 177 ? -3.382 -12.505 49.241 1.00 54.47 177 GLY A C 1
ATOM 1384 O O . GLY A 1 177 ? -2.583 -13.041 48.494 1.00 54.47 177 GLY A O 1
ATOM 1385 N N . SER A 1 178 ? -3.891 -11.302 48.990 1.00 49.16 178 SER A N 1
ATOM 1386 C CA . SER A 1 178 ? -3.151 -10.277 48.246 1.00 49.16 178 SER A CA 1
ATOM 1387 C C . SER A 1 178 ? -3.936 -8.979 48.313 1.00 49.16 178 SER A C 1
ATOM 1389 O O . SER A 1 178 ? -5.078 -8.907 47.858 1.00 49.16 178 SER A O 1
ATOM 1391 N N . ARG A 1 179 ? -3.318 -7.938 48.867 1.00 49.94 179 ARG A N 1
ATOM 1392 C CA . ARG A 1 179 ? -3.752 -6.547 48.731 1.00 49.94 179 ARG A CA 1
ATOM 1393 C C . ARG A 1 179 ? -3.615 -6.130 47.259 1.00 49.94 179 ARG A C 1
ATOM 1395 O O . ARG A 1 179 ? -2.711 -5.385 46.907 1.00 49.94 179 ARG A O 1
ATOM 1402 N N . SER A 1 180 ? -4.478 -6.626 46.379 1.00 44.66 180 SER A N 1
ATOM 1403 C CA . SER A 1 180 ? -4.627 -6.075 45.035 1.00 44.66 180 SER A CA 1
ATOM 1404 C C . SER A 1 180 ? -5.526 -4.856 45.160 1.00 44.66 180 SER A C 1
ATOM 1406 O O . SER A 1 180 ? -6.751 -4.970 45.240 1.00 44.66 180 SER A O 1
ATOM 1408 N N . SER A 1 181 ? -4.855 -3.716 45.307 1.00 49.09 181 SER A N 1
ATOM 1409 C CA . SER A 1 181 ? -5.303 -2.384 44.921 1.00 49.09 181 SER A CA 1
ATOM 1410 C C . SER A 1 181 ? -6.700 -2.367 44.301 1.00 49.09 181 SER A C 1
ATOM 1412 O O . SER A 1 181 ? -6.924 -2.722 43.142 1.00 49.09 181 SER A O 1
ATOM 1414 N N . SER A 1 182 ? -7.658 -1.886 45.092 1.00 47.81 182 SER A N 1
ATOM 1415 C CA . SER A 1 182 ? -8.846 -1.246 44.551 1.00 47.81 182 SER A CA 1
ATOM 1416 C C . SER A 1 182 ? -8.402 -0.369 43.389 1.00 47.81 182 SER A C 1
ATOM 1418 O O . SER A 1 182 ? -7.516 0.467 43.569 1.00 47.81 182 SER A O 1
ATOM 1420 N N . SER A 1 183 ? -8.988 -0.612 42.219 1.00 50.59 183 SER A N 1
ATOM 1421 C CA . SER A 1 183 ? -8.871 0.199 41.014 1.00 50.59 183 SER A CA 1
ATOM 1422 C C . SER A 1 183 ? -9.087 1.669 41.376 1.00 50.59 183 SER A C 1
ATOM 1424 O O . SER A 1 183 ? -10.201 2.195 41.356 1.00 50.59 183 SER A O 1
ATOM 1426 N N . SER A 1 184 ? -7.985 2.315 41.756 1.00 46.81 184 SER A N 1
ATOM 1427 C CA . SER A 1 184 ? -7.797 3.744 41.697 1.00 46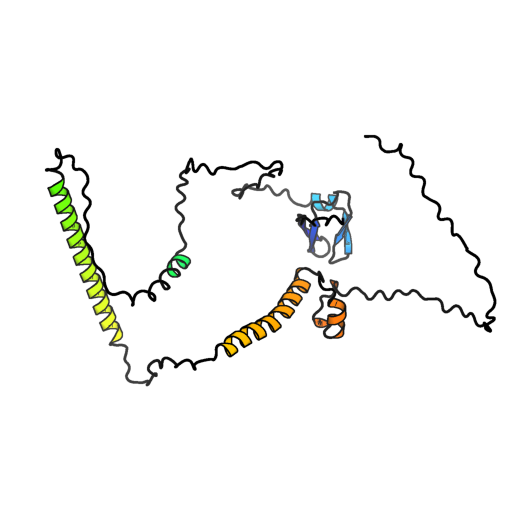.81 184 SER A CA 1
ATOM 1428 C C . SER A 1 184 ? -8.116 4.064 40.255 1.00 46.81 184 SER A C 1
ATOM 1430 O O . SER A 1 184 ? -7.409 3.660 39.328 1.00 46.81 184 SER A O 1
ATOM 1432 N N . ARG A 1 185 ? -9.272 4.689 40.049 1.00 48.62 185 ARG A N 1
ATOM 1433 C CA . ARG A 1 185 ? -9.538 5.409 38.819 1.00 48.62 185 ARG A CA 1
ATOM 1434 C C . ARG A 1 185 ? -8.437 6.449 38.783 1.00 48.62 185 ARG A C 1
ATOM 1436 O O . ARG A 1 185 ? -8.590 7.476 39.434 1.00 48.62 185 ARG A O 1
ATOM 1443 N N . ASN A 1 186 ? -7.325 6.115 38.122 1.00 51.09 186 ASN A N 1
ATOM 1444 C CA . ASN A 1 186 ? -6.214 7.014 37.878 1.00 51.09 186 ASN A CA 1
ATOM 1445 C C . ASN A 1 186 ? -6.852 8.325 37.459 1.00 51.09 186 ASN A C 1
ATOM 1447 O O . ASN A 1 186 ? -7.474 8.390 36.394 1.00 51.09 186 ASN A O 1
ATOM 1451 N N . ALA A 1 187 ? -6.810 9.300 38.367 1.00 56.56 187 ALA A N 1
ATOM 1452 C CA . ALA A 1 187 ? -7.240 10.649 38.103 1.00 56.56 187 ALA A CA 1
ATOM 1453 C C . ALA A 1 187 ? -6.355 11.067 36.944 1.00 56.56 187 ALA A C 1
ATOM 1455 O O . ALA A 1 187 ? -5.163 11.308 37.132 1.00 56.56 187 ALA A O 1
ATOM 1456 N N . GLN A 1 188 ? -6.891 10.964 35.726 1.00 69.00 188 GLN A N 1
ATOM 1457 C CA . GLN A 1 188 ? -6.108 11.282 34.556 1.00 69.00 188 GLN A CA 1
ATOM 1458 C C . GLN A 1 188 ? -5.706 12.734 34.762 1.00 69.00 188 GLN A C 1
ATOM 1460 O O . GLN A 1 188 ? -6.599 13.566 34.971 1.00 69.00 188 GLN A O 1
ATOM 1465 N N . PRO A 1 189 ? -4.394 13.026 34.831 1.00 72.25 189 PRO A N 1
ATOM 1466 C CA . PRO A 1 189 ? -3.946 14.391 35.024 1.00 72.25 189 PRO A CA 1
ATOM 1467 C C . PRO A 1 189 ? -4.650 15.217 33.956 1.00 72.25 189 PRO A C 1
ATOM 1469 O O . PRO A 1 189 ? -4.741 14.765 32.813 1.00 72.25 189 PRO A O 1
ATOM 1472 N N . LYS A 1 190 ? -5.233 16.355 34.347 1.00 71.56 190 LYS A N 1
ATOM 1473 C CA . LYS A 1 190 ? -5.930 17.268 33.436 1.00 71.56 190 LYS A CA 1
ATOM 1474 C C . LYS A 1 190 ? -4.913 17.727 32.388 1.00 71.56 190 LYS A C 1
ATOM 1476 O O . LYS A 1 190 ? -4.203 18.704 32.602 1.00 71.56 190 LYS A O 1
ATOM 1481 N N . ARG A 1 191 ? -4.753 16.957 31.311 1.00 76.62 191 ARG A N 1
ATOM 1482 C CA . ARG A 1 191 ? -3.837 17.279 30.221 1.00 76.62 191 ARG A CA 1
ATOM 1483 C C . ARG A 1 191 ? -4.424 18.497 29.534 1.00 76.62 191 ARG A C 1
ATOM 1485 O O . ARG A 1 191 ? -5.617 18.527 29.236 1.00 76.62 191 ARG A O 1
ATOM 1492 N N . SER A 1 192 ? -3.605 19.526 29.372 1.00 92.75 192 SER A N 1
ATOM 1493 C CA . SER A 1 192 ? -4.024 20.721 28.662 1.00 92.75 192 SER A CA 1
ATOM 1494 C C . SER A 1 192 ? -4.366 20.342 27.214 1.00 92.75 192 SER A C 1
ATOM 1496 O O . SER A 1 192 ? -3.666 19.517 26.619 1.00 92.75 192 SER A O 1
ATOM 1498 N N . PRO A 1 193 ? -5.421 20.933 26.626 1.00 90.88 193 PRO A N 1
ATOM 1499 C CA . PRO A 1 193 ? -5.826 20.645 25.248 1.00 90.88 193 PRO A CA 1
ATOM 1500 C C . PRO A 1 193 ? -4.690 20.901 24.241 1.00 90.88 193 PRO A C 1
ATOM 1502 O O . PRO A 1 193 ? -4.581 20.204 23.238 1.00 90.88 193 PRO A O 1
ATOM 1505 N N . ALA A 1 194 ? -3.772 21.821 24.554 1.00 92.50 194 ALA A N 1
ATOM 1506 C CA . ALA A 1 194 ? -2.575 22.079 23.755 1.00 92.50 194 ALA A CA 1
ATOM 1507 C C . ALA A 1 194 ? -1.664 20.844 23.599 1.00 92.50 194 ALA A C 1
ATOM 1509 O O . ALA A 1 194 ? -1.107 20.625 22.527 1.00 92.50 194 ALA A O 1
ATOM 1510 N N . ILE A 1 195 ? -1.540 20.001 24.633 1.00 93.31 195 ILE A N 1
ATOM 1511 C CA . ILE A 1 195 ? -0.714 18.783 24.571 1.00 93.31 195 ILE A CA 1
ATOM 1512 C C . ILE A 1 195 ? -1.353 17.733 23.654 1.00 93.31 195 ILE A C 1
ATOM 1514 O O . ILE A 1 195 ? -0.643 16.943 23.033 1.00 93.31 195 ILE A O 1
ATOM 1518 N N . GLU A 1 196 ? -2.682 17.700 23.556 1.00 90.50 196 GLU A N 1
ATOM 1519 C CA . GLU A 1 196 ? -3.364 16.790 22.632 1.00 90.50 196 GLU A CA 1
ATOM 1520 C C . GLU A 1 196 ? -3.159 17.222 21.180 1.00 90.50 196 GLU A C 1
ATOM 1522 O O . GLU A 1 196 ? -2.813 16.385 20.348 1.00 90.50 196 GLU A O 1
ATOM 1527 N N . VAL A 1 197 ? -3.258 18.524 20.894 1.00 95.25 197 VAL A N 1
ATOM 1528 C CA . VAL A 1 197 ? -2.975 19.072 19.556 1.00 95.25 197 VAL A CA 1
ATOM 1529 C C . VAL A 1 197 ? -1.518 18.835 19.164 1.00 95.25 197 VAL A C 1
ATOM 1531 O O . VAL A 1 197 ? -1.252 18.348 18.068 1.00 95.25 197 VAL A O 1
ATOM 1534 N N . LEU A 1 198 ? -0.574 19.082 20.077 1.00 96.69 198 LEU A N 1
ATOM 1535 C CA . LEU A 1 198 ? 0.849 18.865 19.820 1.00 96.69 198 LEU A CA 1
ATOM 1536 C C . LEU A 1 198 ? 1.149 17.416 19.407 1.00 96.69 198 LEU A C 1
ATOM 1538 O O . LEU A 1 198 ? 1.956 17.184 18.513 1.00 96.69 198 LEU A O 1
ATOM 1542 N N . LYS A 1 199 ? 0.465 16.430 19.999 1.00 95.31 199 LYS A N 1
ATOM 1543 C CA . LYS A 1 199 ? 0.626 15.020 19.608 1.00 95.31 199 LYS A CA 1
ATOM 1544 C C . LYS A 1 199 ? 0.138 14.735 18.199 1.00 95.31 199 LYS A C 1
ATOM 1546 O O . LYS A 1 199 ? 0.755 13.930 17.510 1.00 95.31 199 LYS A O 1
ATOM 1551 N N . ILE A 1 200 ? -0.959 15.365 17.789 1.00 94.81 200 ILE A N 1
ATOM 1552 C CA . ILE A 1 200 ? -1.488 15.213 16.432 1.00 94.81 200 ILE A CA 1
ATOM 1553 C C . ILE A 1 200 ? -0.491 15.804 15.433 1.00 94.81 200 ILE A C 1
ATOM 1555 O O . ILE A 1 200 ? -0.182 15.156 14.439 1.00 94.81 200 ILE A O 1
ATOM 1559 N N . VAL A 1 201 ? 0.069 16.979 15.733 1.00 96.75 201 VAL A N 1
ATOM 1560 C CA . VAL A 1 201 ? 1.066 17.636 14.873 1.00 96.75 201 VAL A CA 1
ATOM 1561 C C . VAL A 1 201 ? 2.336 16.793 14.762 1.00 96.75 201 VAL A C 1
ATOM 1563 O O . VAL A 1 201 ? 2.773 16.497 13.654 1.00 96.75 201 VAL A O 1
ATOM 1566 N N . ILE A 1 202 ? 2.880 16.330 15.892 1.00 97.25 202 ILE A N 1
ATOM 1567 C CA . ILE A 1 202 ? 4.055 15.449 15.909 1.00 97.25 202 ILE A CA 1
ATOM 1568 C C . ILE A 1 202 ? 3.760 14.164 15.123 1.00 97.25 202 ILE A C 1
ATOM 1570 O O . ILE A 1 202 ? 4.544 13.777 14.263 1.00 97.25 202 ILE A O 1
ATOM 1574 N N . GLY A 1 203 ? 2.605 13.535 15.356 1.00 95.50 203 GLY A N 1
ATOM 1575 C CA . GLY A 1 203 ? 2.190 12.339 14.623 1.00 95.50 203 GLY A CA 1
ATOM 1576 C C . GLY A 1 203 ? 2.096 12.568 13.113 1.00 95.50 203 GLY A C 1
ATOM 1577 O O . GLY A 1 203 ? 2.565 11.733 12.347 1.00 95.50 203 GLY A O 1
ATOM 1578 N N . GLY A 1 204 ? 1.559 13.713 12.684 1.00 96.69 204 GLY A N 1
ATOM 1579 C CA . GLY A 1 204 ? 1.480 14.094 11.274 1.00 96.69 204 GLY A CA 1
ATOM 1580 C C . GLY A 1 204 ? 2.853 14.312 10.636 1.00 96.69 204 GLY A C 1
ATOM 1581 O O . GLY A 1 204 ? 3.095 13.815 9.537 1.00 96.69 204 GLY A O 1
ATOM 1582 N N . MET A 1 205 ? 3.773 14.973 11.345 1.00 97.38 205 MET A N 1
ATOM 1583 C CA . MET A 1 205 ? 5.136 15.214 10.856 1.00 97.38 205 MET A CA 1
ATOM 1584 C C . MET A 1 205 ? 5.941 13.926 10.662 1.00 97.38 205 MET A C 1
ATOM 1586 O O . MET A 1 205 ? 6.770 13.873 9.762 1.00 97.38 205 MET A O 1
ATOM 1590 N N . PHE A 1 206 ? 5.686 12.884 11.459 1.00 96.88 206 PHE A N 1
ATOM 1591 C CA . PHE A 1 206 ? 6.310 11.570 11.264 1.00 96.88 206 PHE A CA 1
ATOM 1592 C C . PHE A 1 206 ? 5.559 10.697 10.252 1.00 96.88 206 PHE A C 1
ATOM 1594 O O . PHE A 1 206 ? 6.185 9.948 9.507 1.00 96.88 206 PHE A O 1
ATOM 1601 N N . ALA A 1 207 ? 4.230 10.792 10.189 1.00 97.00 207 ALA A N 1
ATOM 1602 C CA . ALA A 1 207 ? 3.432 10.000 9.258 1.00 97.00 207 ALA A CA 1
ATOM 1603 C C . ALA A 1 207 ? 3.647 10.416 7.797 1.00 97.00 207 ALA A C 1
ATOM 1605 O O . ALA A 1 207 ? 3.692 9.547 6.931 1.00 97.00 207 ALA A O 1
ATOM 1606 N N . ALA A 1 208 ? 3.810 11.714 7.520 1.00 94.94 208 ALA A N 1
ATOM 1607 C CA . ALA A 1 208 ? 4.011 12.225 6.164 1.00 94.94 208 ALA A CA 1
ATOM 1608 C C . ALA A 1 208 ? 5.235 11.619 5.436 1.00 94.94 208 ALA A C 1
ATOM 1610 O O . ALA A 1 208 ? 5.040 11.054 4.359 1.00 94.94 208 ALA A O 1
ATOM 1611 N N . PRO A 1 209 ? 6.469 11.643 5.986 1.00 93.69 209 PRO A N 1
ATOM 1612 C CA . PRO A 1 209 ? 7.628 11.048 5.317 1.00 93.69 209 PRO A CA 1
ATOM 1613 C C . PRO A 1 209 ? 7.508 9.526 5.186 1.00 93.69 209 PRO A C 1
ATOM 1615 O O . PRO A 1 209 ? 7.926 8.968 4.176 1.00 93.69 209 PRO A O 1
ATOM 1618 N N . ILE A 1 210 ? 6.886 8.845 6.156 1.00 95.06 210 ILE A N 1
ATOM 1619 C CA . ILE A 1 210 ? 6.651 7.394 6.078 1.00 95.06 210 ILE A CA 1
ATOM 1620 C C . ILE A 1 210 ? 5.666 7.062 4.951 1.00 95.06 210 ILE A C 1
ATOM 1622 O O . ILE A 1 210 ? 5.910 6.152 4.162 1.00 95.06 210 ILE A O 1
ATOM 1626 N N . ALA A 1 211 ? 4.561 7.803 4.850 1.00 95.50 211 ALA A N 1
ATOM 1627 C CA . ALA A 1 211 ? 3.589 7.626 3.777 1.00 95.50 211 ALA A CA 1
ATOM 1628 C C . ALA A 1 211 ? 4.215 7.907 2.404 1.00 95.50 211 ALA A C 1
ATOM 1630 O O . ALA A 1 211 ? 3.952 7.176 1.452 1.00 95.50 211 ALA A O 1
ATOM 1631 N N . TYR A 1 212 ? 5.082 8.918 2.318 1.00 93.44 212 TYR A N 1
ATOM 1632 C CA . TYR A 1 212 ? 5.823 9.235 1.103 1.00 93.44 212 TYR A CA 1
ATOM 1633 C C . TYR A 1 212 ? 6.792 8.114 0.696 1.00 93.44 212 TYR A C 1
ATOM 1635 O O . TYR A 1 212 ? 6.802 7.706 -0.463 1.00 93.44 212 TYR A O 1
ATOM 1643 N N . LEU A 1 213 ? 7.536 7.547 1.651 1.00 92.75 213 LEU A N 1
ATOM 1644 C CA . LEU A 1 213 ? 8.400 6.387 1.407 1.00 92.75 213 LEU A CA 1
ATOM 1645 C C . LEU A 1 213 ? 7.607 5.180 0.902 1.00 92.75 213 LEU A C 1
ATOM 1647 O O . LEU A 1 213 ? 8.026 4.535 -0.053 1.00 92.75 213 LEU A O 1
ATOM 1651 N N . LEU A 1 214 ? 6.441 4.899 1.491 1.00 94.38 214 LEU A N 1
ATOM 1652 C CA . LEU A 1 214 ? 5.558 3.836 1.002 1.00 94.38 214 LEU A CA 1
ATOM 1653 C C . LEU A 1 214 ? 5.057 4.113 -0.418 1.00 94.38 214 LEU A C 1
ATOM 1655 O O . LEU A 1 214 ? 4.936 3.181 -1.209 1.00 94.38 214 LEU A O 1
ATOM 1659 N N . LEU A 1 215 ? 4.786 5.374 -0.756 1.00 93.50 215 LEU A N 1
ATOM 1660 C CA . LEU A 1 215 ? 4.363 5.759 -2.099 1.00 93.50 215 LEU A CA 1
ATOM 1661 C C . LEU A 1 215 ? 5.486 5.519 -3.119 1.00 93.50 215 LEU A C 1
ATOM 1663 O O . LEU A 1 215 ? 5.235 4.896 -4.151 1.00 93.50 215 LEU A O 1
ATOM 1667 N N . LEU A 1 216 ? 6.724 5.906 -2.790 1.00 91.06 216 LEU A N 1
ATOM 1668 C CA . LEU A 1 216 ? 7.908 5.608 -3.604 1.00 91.06 216 LEU A CA 1
ATOM 1669 C C . LEU A 1 216 ? 8.110 4.096 -3.784 1.00 91.06 216 LEU A C 1
ATOM 1671 O O . LEU A 1 216 ? 8.393 3.643 -4.891 1.00 91.06 216 LEU A O 1
ATOM 1675 N N . TRP A 1 217 ? 7.921 3.309 -2.722 1.00 91.31 217 TRP A N 1
ATOM 1676 C CA . TRP A 1 217 ? 8.145 1.860 -2.748 1.00 91.31 217 TRP A CA 1
ATOM 1677 C C . TRP A 1 217 ? 7.072 1.087 -3.521 1.00 91.31 217 TRP A C 1
ATOM 1679 O O . TRP A 1 217 ? 7.388 0.161 -4.261 1.00 91.31 217 TRP A O 1
ATOM 1689 N N . VAL A 1 218 ? 5.797 1.447 -3.348 1.00 94.25 218 VAL A N 1
ATOM 1690 C CA . VAL A 1 218 ? 4.670 0.718 -3.956 1.00 94.25 218 VAL A CA 1
ATOM 1691 C C . VAL A 1 218 ? 4.439 1.138 -5.402 1.00 94.25 218 VAL A C 1
ATOM 1693 O O . VAL A 1 218 ? 4.115 0.295 -6.238 1.00 94.25 218 VAL A O 1
ATOM 1696 N N . PHE A 1 219 ? 4.569 2.432 -5.699 1.00 92.25 219 PHE A N 1
ATOM 1697 C CA . PHE A 1 219 ? 4.223 2.969 -7.014 1.00 92.25 219 PHE A CA 1
ATOM 1698 C C . PHE A 1 219 ? 5.433 3.226 -7.906 1.00 92.25 219 PHE A C 1
ATOM 1700 O O . PHE A 1 219 ? 5.229 3.469 -9.094 1.00 92.25 219 PHE A O 1
ATOM 1707 N N . SER A 1 220 ? 6.658 3.199 -7.363 1.00 90.62 220 SER A N 1
ATOM 1708 C CA . SER A 1 220 ? 7.888 3.518 -8.105 1.00 90.62 220 SER A CA 1
ATOM 1709 C C . SER A 1 220 ? 7.762 4.825 -8.901 1.00 90.62 220 SER A C 1
ATOM 1711 O O . SER A 1 220 ? 8.236 4.934 -10.027 1.00 90.62 220 SER A O 1
ATOM 1713 N N . ARG A 1 221 ? 7.059 5.813 -8.333 1.00 86.12 221 ARG A N 1
ATOM 1714 C CA . ARG A 1 221 ? 6.849 7.142 -8.915 1.00 86.12 221 ARG A CA 1
ATOM 1715 C C . ARG A 1 221 ? 7.251 8.198 -7.904 1.00 86.12 221 ARG A C 1
ATOM 1717 O O . ARG A 1 221 ? 6.870 8.105 -6.740 1.00 86.12 221 ARG A O 1
ATOM 1724 N N . ASP A 1 222 ? 7.972 9.206 -8.380 1.00 91.00 222 ASP A N 1
ATOM 1725 C CA . ASP A 1 222 ? 8.355 10.387 -7.613 1.00 91.00 222 ASP A CA 1
ATOM 1726 C C . ASP A 1 222 ? 7.501 11.592 -8.048 1.00 91.00 222 ASP A C 1
ATOM 1728 O O . ASP A 1 222 ? 7.885 12.323 -8.960 1.00 91.00 222 ASP A O 1
ATOM 1732 N N . PRO A 1 223 ? 6.314 11.807 -7.449 1.00 88.06 223 PRO A N 1
ATOM 1733 C CA . PRO A 1 223 ? 5.455 12.928 -7.823 1.00 88.06 223 PRO A CA 1
ATOM 1734 C C . PRO A 1 223 ? 6.001 14.288 -7.367 1.00 88.06 223 PRO A C 1
ATOM 1736 O O . PRO A 1 223 ? 5.499 15.313 -7.821 1.00 88.06 223 PRO A O 1
ATOM 1739 N N . LEU A 1 224 ? 6.971 14.315 -6.444 1.00 92.00 224 LEU A N 1
ATOM 1740 C CA . LEU A 1 224 ? 7.491 15.550 -5.850 1.00 92.00 224 LEU A CA 1
ATOM 1741 C C . LEU A 1 224 ? 8.911 15.897 -6.319 1.00 92.00 224 LEU A C 1
ATOM 1743 O O . LEU A 1 224 ? 9.405 16.967 -5.972 1.00 92.00 224 LEU A O 1
ATOM 1747 N N . GLY A 1 225 ? 9.567 15.026 -7.090 1.00 90.38 225 GLY A N 1
ATOM 1748 C CA . GLY A 1 225 ? 10.946 15.222 -7.545 1.00 90.38 225 GLY A CA 1
ATOM 1749 C C . GLY A 1 225 ? 11.969 15.221 -6.403 1.00 90.38 225 GLY A C 1
ATOM 1750 O O . GLY A 1 225 ? 13.024 15.840 -6.525 1.00 90.38 225 GLY A O 1
ATOM 1751 N N . LEU A 1 226 ? 11.649 14.591 -5.265 1.00 90.94 226 LEU A N 1
ATOM 1752 C CA . LEU A 1 226 ? 12.492 14.610 -4.060 1.00 90.94 226 LEU A CA 1
ATOM 1753 C C . LEU A 1 226 ? 13.534 13.487 -4.036 1.00 90.94 226 LEU A C 1
ATOM 1755 O O . LEU A 1 226 ? 14.426 13.512 -3.186 1.00 90.94 226 LEU A O 1
ATOM 1759 N N . VAL A 1 227 ? 13.446 12.502 -4.933 1.00 91.62 227 VAL A N 1
ATOM 1760 C CA . VAL A 1 227 ? 14.388 11.377 -5.001 1.00 91.62 227 VAL A CA 1
ATOM 1761 C C . VAL A 1 227 ? 15.858 11.816 -5.081 1.00 91.62 227 VAL A C 1
ATOM 1763 O O . VAL A 1 227 ? 16.631 11.311 -4.266 1.00 91.62 227 VAL A O 1
ATOM 1766 N N . PRO A 1 228 ? 16.289 12.763 -5.945 1.00 89.50 228 PRO A N 1
ATOM 1767 C CA . PRO A 1 228 ? 17.698 13.168 -5.994 1.00 89.50 228 PRO A CA 1
ATOM 1768 C C . PRO A 1 228 ? 18.177 13.793 -4.678 1.00 89.50 228 PRO A C 1
ATOM 1770 O O . PRO A 1 228 ? 19.315 13.575 -4.263 1.00 89.50 228 PRO A O 1
ATOM 1773 N N . THR A 1 229 ? 17.304 14.527 -3.982 1.00 92.06 229 THR A N 1
ATOM 1774 C CA . THR A 1 229 ? 17.620 15.111 -2.673 1.00 92.06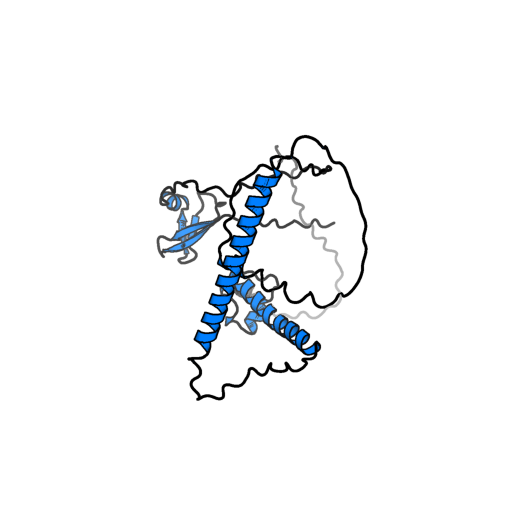 229 THR A CA 1
ATOM 1775 C C . THR A 1 229 ? 17.681 14.045 -1.583 1.00 92.06 229 THR A C 1
ATOM 1777 O O . THR A 1 229 ? 18.556 14.098 -0.733 1.00 92.06 229 THR A O 1
ATOM 1780 N N . ILE A 1 230 ? 16.788 13.053 -1.591 1.00 91.00 230 ILE A N 1
ATOM 1781 C CA . ILE A 1 230 ? 16.792 11.971 -0.594 1.00 91.00 230 ILE A CA 1
ATOM 1782 C C . ILE A 1 230 ? 17.990 11.041 -0.807 1.00 91.00 230 ILE A C 1
ATOM 1784 O O . ILE A 1 230 ? 18.607 10.626 0.173 1.00 91.00 230 ILE A O 1
ATOM 1788 N N . ASN A 1 231 ? 18.359 10.763 -2.060 1.00 92.00 231 ASN A N 1
ATOM 1789 C CA . ASN A 1 231 ? 19.486 9.894 -2.398 1.00 92.00 231 ASN A CA 1
ATOM 1790 C C . ASN A 1 231 ? 20.826 10.439 -1.869 1.00 92.00 231 ASN A C 1
ATOM 1792 O O . ASN A 1 231 ? 21.700 9.663 -1.493 1.00 92.00 231 ASN A O 1
ATOM 1796 N N . SER A 1 232 ? 20.978 11.767 -1.765 1.00 92.38 232 SER A N 1
ATOM 1797 C CA . SER A 1 232 ? 22.195 12.370 -1.203 1.00 92.38 232 SER A CA 1
ATOM 1798 C C . SER A 1 232 ? 22.316 12.194 0.316 1.00 92.38 232 SER A C 1
ATOM 1800 O O . SER A 1 232 ? 23.428 12.051 0.822 1.00 92.38 232 SER A O 1
ATOM 1802 N N . TYR A 1 233 ? 21.197 12.169 1.051 1.00 94.88 233 TYR A N 1
ATOM 1803 C CA . TYR A 1 233 ? 21.199 12.004 2.511 1.00 94.88 233 TYR A CA 1
ATOM 1804 C C . TYR A 1 233 ? 21.078 10.546 2.957 1.00 94.88 233 TYR A C 1
ATOM 1806 O O . TYR A 1 233 ? 21.643 10.165 3.983 1.00 94.88 233 TYR A O 1
ATOM 1814 N N . ALA A 1 234 ? 20.300 9.740 2.236 1.00 93.69 234 ALA A N 1
ATOM 1815 C CA . ALA A 1 234 ? 19.916 8.403 2.660 1.00 93.69 234 ALA A CA 1
ATOM 1816 C C . ALA A 1 234 ? 19.690 7.461 1.458 1.00 93.69 234 ALA A C 1
ATOM 1818 O O . ALA A 1 234 ? 18.547 7.096 1.167 1.00 93.69 234 ALA A O 1
ATOM 1819 N N . PRO A 1 235 ? 20.766 7.009 0.785 1.00 89.88 235 PRO A N 1
ATOM 1820 C CA . PRO A 1 235 ? 20.663 6.189 -0.427 1.00 89.88 235 PRO A CA 1
ATOM 1821 C C . PRO A 1 235 ? 19.959 4.844 -0.189 1.00 89.88 235 PRO A C 1
ATOM 1823 O O . PRO A 1 235 ? 19.252 4.354 -1.056 1.00 89.88 235 PRO A O 1
ATOM 1826 N N . ILE A 1 236 ? 20.050 4.286 1.024 1.00 91.31 236 ILE A N 1
ATOM 1827 C CA . ILE A 1 236 ? 19.400 3.014 1.404 1.00 91.31 236 ILE A CA 1
ATOM 1828 C C . ILE A 1 236 ? 17.860 3.090 1.339 1.00 91.31 236 ILE A C 1
ATOM 1830 O O . ILE A 1 236 ? 17.190 2.064 1.241 1.00 91.31 236 ILE A O 1
ATOM 1834 N N . LEU A 1 237 ? 17.277 4.289 1.432 1.00 90.62 237 LEU A N 1
ATOM 1835 C CA . LEU A 1 237 ? 15.823 4.479 1.452 1.00 90.62 237 LEU A CA 1
ATOM 1836 C C . LEU A 1 237 ? 15.199 4.585 0.053 1.00 90.62 237 LEU A C 1
ATOM 1838 O O . LEU A 1 237 ? 13.975 4.487 -0.063 1.00 90.62 237 LEU A O 1
ATOM 1842 N N . VAL A 1 238 ? 16.006 4.777 -0.993 1.00 90.50 238 VAL A N 1
ATOM 1843 C CA . VAL A 1 238 ? 15.538 4.905 -2.378 1.00 90.50 238 VAL A CA 1
ATOM 1844 C C . VAL A 1 238 ? 15.614 3.530 -3.051 1.00 90.50 238 VAL A C 1
ATOM 1846 O O . VAL A 1 238 ? 16.684 2.932 -3.056 1.00 90.50 238 VAL A O 1
ATOM 1849 N N . PRO A 1 239 ? 14.513 2.990 -3.605 1.00 86.50 239 PRO A N 1
ATOM 1850 C CA . PRO A 1 239 ? 14.574 1.735 -4.347 1.00 86.50 239 PRO A CA 1
ATOM 1851 C C . PRO A 1 239 ? 15.369 1.913 -5.650 1.00 86.50 239 PRO A C 1
ATOM 1853 O O . PRO A 1 239 ? 15.222 2.930 -6.330 1.00 86.50 239 PRO A O 1
ATOM 1856 N N . ASP A 1 240 ? 16.154 0.899 -6.021 1.00 87.38 240 ASP A N 1
ATOM 1857 C CA . ASP A 1 240 ? 17.145 0.965 -7.110 1.00 87.38 240 ASP A CA 1
ATOM 1858 C C . ASP A 1 240 ? 16.565 1.419 -8.463 1.00 87.38 240 ASP A C 1
ATOM 1860 O O . ASP A 1 240 ? 17.241 2.088 -9.233 1.00 87.38 240 ASP A O 1
ATOM 1864 N N . GLY A 1 241 ? 15.287 1.134 -8.740 1.00 83.69 241 GLY A N 1
ATOM 1865 C CA . GLY A 1 241 ? 14.626 1.531 -9.992 1.00 83.69 241 GLY A CA 1
ATOM 1866 C C . GLY A 1 241 ? 14.265 3.019 -10.113 1.00 83.69 241 GLY A C 1
ATOM 1867 O O . GLY A 1 241 ? 13.834 3.447 -11.180 1.00 83.69 241 GLY A O 1
ATOM 1868 N N . LEU A 1 242 ? 14.389 3.797 -9.033 1.00 82.38 242 LEU A N 1
ATOM 1869 C CA . LEU A 1 242 ? 14.153 5.249 -9.023 1.00 82.38 242 LEU A CA 1
ATOM 1870 C C . LEU A 1 242 ? 15.442 6.062 -8.968 1.00 82.38 242 LEU A C 1
ATOM 1872 O O . LEU A 1 242 ? 15.399 7.283 -9.136 1.00 82.38 242 LEU A O 1
ATOM 1876 N N . VAL A 1 243 ? 16.580 5.403 -8.751 1.00 83.94 243 VAL A N 1
ATOM 1877 C CA . VAL A 1 243 ? 17.870 6.012 -9.030 1.00 83.94 243 VAL A CA 1
ATOM 1878 C C . VAL A 1 243 ? 17.918 6.123 -10.545 1.00 83.94 243 VAL A C 1
ATOM 1880 O O . VAL A 1 243 ? 18.313 5.185 -11.227 1.00 83.94 243 VAL A O 1
ATOM 1883 N N . LEU A 1 244 ? 17.433 7.253 -11.073 1.00 72.44 244 LEU A N 1
ATOM 1884 C CA . LEU A 1 244 ? 17.826 7.694 -12.400 1.00 72.44 244 LEU A CA 1
ATOM 1885 C C . LEU A 1 244 ? 19.337 7.617 -12.355 1.00 72.44 244 LEU A C 1
ATOM 1887 O O . LEU A 1 244 ? 19.967 8.364 -11.593 1.00 72.44 244 LEU A O 1
ATOM 1891 N N . GLU A 1 245 ? 19.876 6.623 -13.068 1.00 65.62 245 GLU A N 1
ATOM 1892 C CA . GLU A 1 245 ? 21.289 6.545 -13.353 1.00 65.62 245 GLU A CA 1
ATOM 1893 C C . GLU A 1 245 ? 21.625 7.970 -13.727 1.00 65.62 245 GLU A C 1
ATOM 1895 O O . GLU A 1 245 ? 20.952 8.590 -14.558 1.00 65.62 245 GLU A O 1
ATOM 1900 N N . LYS A 1 246 ? 22.519 8.562 -12.939 1.00 60.19 246 LYS A N 1
ATOM 1901 C CA . LYS A 1 246 ? 23.067 9.858 -13.253 1.00 60.19 246 LYS A CA 1
ATOM 1902 C C . LYS A 1 246 ? 23.862 9.568 -14.516 1.00 60.19 246 LYS A C 1
ATOM 1904 O O . LYS A 1 246 ? 25.069 9.356 -14.452 1.00 60.19 246 LYS A O 1
ATOM 1909 N N . ASP A 1 247 ? 23.151 9.483 -15.637 1.00 52.81 247 ASP A N 1
ATOM 1910 C CA . ASP A 1 247 ? 23.609 9.747 -16.970 1.00 52.81 247 ASP A CA 1
ATOM 1911 C C . ASP A 1 247 ? 24.071 11.185 -16.843 1.00 52.81 247 ASP A C 1
ATOM 1913 O O . ASP A 1 247 ? 23.377 12.147 -17.165 1.00 52.81 247 ASP A O 1
ATOM 1917 N N . GLU A 1 248 ? 25.249 11.342 -16.235 1.00 55.59 248 GLU A N 1
ATOM 1918 C CA . GLU A 1 248 ? 26.105 12.438 -16.568 1.00 55.59 248 GLU A CA 1
ATOM 1919 C C . GLU A 1 248 ? 26.074 12.402 -18.081 1.00 55.59 248 GLU A C 1
ATOM 1921 O O . GLU A 1 248 ? 26.445 11.368 -18.660 1.00 55.59 248 GLU A O 1
ATOM 1926 N N . PRO A 1 249 ? 25.553 13.446 -18.741 1.00 53.84 249 PRO A N 1
ATOM 1927 C CA . PRO A 1 249 ? 25.828 13.554 -20.138 1.00 53.84 249 PRO A CA 1
ATOM 1928 C C . PRO A 1 249 ? 27.353 13.571 -20.175 1.00 53.84 249 PRO A C 1
ATOM 1930 O O . PRO A 1 249 ? 27.988 14.586 -19.906 1.00 53.84 249 PRO A O 1
ATOM 1933 N N . LYS A 1 250 ? 27.955 12.442 -20.555 1.00 49.44 250 LYS A N 1
ATOM 1934 C CA . LYS A 1 250 ? 29.224 12.410 -21.264 1.00 49.44 250 LYS A CA 1
ATOM 1935 C C . LYS A 1 250 ? 28.982 13.073 -22.622 1.00 49.44 250 LYS A C 1
ATOM 1937 O O . LYS A 1 250 ? 29.341 12.537 -23.661 1.00 49.44 250 LYS A O 1
ATOM 1942 N N . PHE A 1 251 ? 28.410 14.274 -22.615 1.00 45.50 251 PHE A N 1
ATOM 1943 C CA . PHE A 1 251 ? 28.912 15.337 -23.435 1.00 45.50 251 PHE A CA 1
ATOM 1944 C C . PHE A 1 251 ? 30.316 15.572 -22.888 1.00 45.50 251 PHE A C 1
ATOM 1946 O O . PHE A 1 251 ? 30.564 16.400 -22.015 1.00 45.50 251 PHE A O 1
ATOM 1953 N N . LYS A 1 252 ? 31.244 14.746 -23.377 1.00 42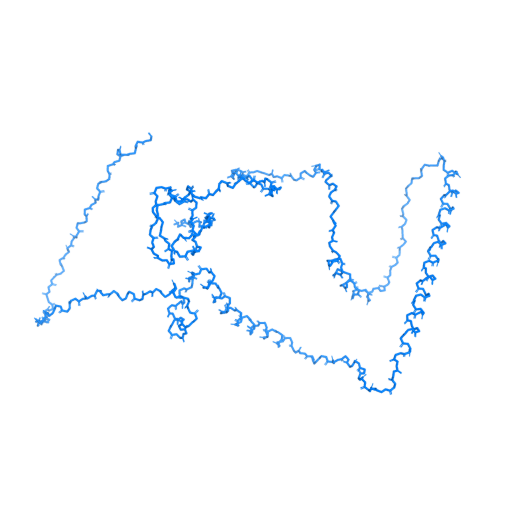.19 252 LYS A N 1
ATOM 1954 C CA . LYS A 1 252 ? 32.573 15.244 -23.650 1.00 42.19 252 LYS A CA 1
ATOM 1955 C C . LYS A 1 252 ? 32.315 16.452 -24.546 1.00 42.19 252 LYS A C 1
ATOM 1957 O O . LYS A 1 252 ? 32.081 16.305 -25.739 1.00 42.19 252 LYS A O 1
ATOM 1962 N N . LEU A 1 253 ? 32.219 17.634 -23.939 1.00 58.53 253 LEU A N 1
ATOM 1963 C CA . LEU A 1 253 ? 32.825 18.792 -24.560 1.00 58.53 253 LEU A CA 1
ATOM 1964 C C . LEU A 1 253 ? 34.256 18.322 -24.738 1.00 58.53 253 LEU A C 1
ATOM 1966 O O . LEU A 1 253 ? 34.990 18.190 -23.762 1.00 58.53 253 LEU A O 1
ATOM 1970 N N . ASP A 1 254 ? 34.557 17.847 -25.945 1.00 49.56 254 ASP A N 1
ATOM 1971 C CA . ASP A 1 254 ? 35.932 17.721 -26.356 1.00 49.56 254 ASP A CA 1
ATOM 1972 C C . ASP A 1 254 ? 36.515 19.094 -26.053 1.00 49.56 254 ASP A C 1
ATOM 1974 O O . ASP A 1 254 ? 36.090 20.103 -26.624 1.00 49.56 254 ASP A O 1
ATOM 1978 N N . ASP A 1 255 ? 37.396 19.126 -25.057 1.00 54.47 255 ASP A N 1
ATOM 1979 C CA . ASP A 1 255 ? 38.340 20.198 -24.833 1.00 54.47 255 ASP A CA 1
ATOM 1980 C C . ASP A 1 255 ? 39.199 20.250 -26.105 1.00 54.47 255 ASP A C 1
ATOM 1982 O O . ASP A 1 255 ? 40.328 19.766 -26.148 1.00 54.47 255 ASP A O 1
ATOM 1986 N N . SER A 1 256 ? 38.624 20.753 -27.202 1.00 53.59 256 SER A N 1
ATOM 1987 C CA . SER A 1 256 ? 39.376 21.191 -28.353 1.00 53.59 256 SER A CA 1
ATOM 1988 C C . SER A 1 256 ? 40.064 22.457 -27.886 1.00 53.59 256 SER A C 1
ATOM 1990 O O . SER A 1 256 ? 39.488 23.547 -27.896 1.00 53.59 256 SER A O 1
ATOM 1992 N N . GLU A 1 257 ? 41.272 22.245 -27.382 1.00 57.38 257 GLU A N 1
ATOM 1993 C CA . GLU A 1 257 ? 42.417 23.128 -27.502 1.00 57.38 257 GLU A CA 1
ATOM 1994 C C . GLU A 1 257 ? 42.207 24.134 -28.646 1.00 57.38 257 GLU A C 1
ATOM 1996 O O . GLU A 1 257 ? 42.479 23.870 -29.815 1.00 57.38 257 GLU A O 1
ATOM 2001 N N . ALA A 1 258 ? 41.677 25.300 -28.296 1.00 55.25 258 ALA A N 1
ATOM 2002 C CA . ALA A 1 258 ? 41.777 26.504 -29.093 1.00 55.25 258 ALA A CA 1
ATOM 2003 C C . ALA A 1 258 ? 42.440 27.547 -28.202 1.00 55.25 258 ALA A C 1
ATOM 2005 O O . ALA A 1 258 ? 41.845 28.530 -27.761 1.00 55.25 258 ALA A O 1
ATOM 2006 N N . ASP A 1 259 ? 43.716 27.290 -27.928 1.00 56.41 259 ASP A N 1
ATOM 2007 C CA . ASP A 1 259 ? 44.674 28.358 -27.729 1.00 56.41 259 ASP A CA 1
ATOM 2008 C C . ASP A 1 259 ? 44.552 29.327 -28.912 1.00 56.41 259 ASP A C 1
ATOM 2010 O O . ASP A 1 259 ? 44.875 28.984 -30.049 1.00 56.41 259 ASP A O 1
ATOM 2014 N N . SER A 1 260 ? 44.065 30.539 -28.667 1.00 56.31 260 SER A N 1
ATOM 2015 C CA . SER A 1 260 ? 44.701 31.771 -29.151 1.00 56.31 260 SER A CA 1
ATOM 2016 C C . SER A 1 260 ? 43.873 33.003 -28.787 1.00 56.31 260 SER A C 1
ATOM 2018 O O . SER A 1 260 ? 42.750 33.189 -29.236 1.00 56.31 260 SER A O 1
ATOM 2020 N N . ASN A 1 261 ? 44.486 33.862 -27.970 1.00 56.72 261 ASN A N 1
ATOM 2021 C CA . ASN A 1 261 ? 44.440 35.323 -28.057 1.00 56.72 261 ASN A CA 1
ATOM 2022 C C . ASN A 1 261 ? 43.241 35.929 -28.804 1.00 56.72 261 ASN A C 1
ATOM 2024 O O . ASN A 1 261 ? 43.364 36.306 -29.968 1.00 56.72 261 ASN A O 1
ATOM 2028 N N . PHE A 1 262 ? 42.131 36.146 -28.103 1.00 48.78 262 PHE A N 1
ATOM 2029 C CA . PHE A 1 262 ? 41.149 37.137 -28.529 1.00 48.78 262 PHE A CA 1
ATOM 2030 C C . PHE A 1 262 ? 41.373 38.419 -27.724 1.00 48.78 262 PHE A C 1
ATOM 2032 O O . PHE A 1 262 ? 40.832 38.609 -26.634 1.00 48.78 262 PHE A O 1
ATOM 2039 N N . SER A 1 263 ? 42.264 39.266 -28.241 1.00 48.72 263 SER A N 1
ATOM 2040 C CA . SER A 1 263 ? 42.358 40.665 -27.837 1.00 48.72 263 SER A CA 1
ATOM 2041 C C . SER A 1 263 ? 41.035 41.343 -28.182 1.00 48.72 263 SER A C 1
ATOM 2043 O O . SER A 1 263 ? 40.549 41.226 -29.302 1.00 48.72 263 SER A O 1
ATOM 2045 N N . ALA A 1 264 ? 40.450 42.020 -27.201 1.00 52.81 264 ALA A N 1
ATOM 2046 C CA . ALA A 1 264 ? 39.211 42.758 -27.357 1.00 52.81 264 ALA A CA 1
ATOM 2047 C C . ALA A 1 264 ? 39.395 43.939 -28.325 1.00 52.81 264 ALA A C 1
ATOM 2049 O O . ALA A 1 264 ? 40.003 44.939 -27.950 1.00 52.81 264 ALA A O 1
ATOM 2050 N N . ASP A 1 265 ? 38.824 43.830 -29.523 1.00 53.81 265 ASP A N 1
ATOM 2051 C CA . ASP A 1 265 ? 38.475 44.977 -30.364 1.00 53.81 265 ASP A CA 1
ATOM 2052 C C . ASP A 1 265 ? 36.984 45.305 -30.138 1.00 53.81 265 ASP A C 1
ATOM 2054 O O . ASP A 1 265 ? 36.124 44.461 -30.413 1.00 53.81 265 ASP A O 1
ATOM 2058 N N . PRO A 1 266 ? 36.643 46.486 -29.584 1.00 58.00 266 PRO A N 1
ATOM 2059 C CA . PRO A 1 266 ? 35.274 46.841 -29.226 1.00 58.00 266 PRO A CA 1
ATOM 2060 C C . PRO A 1 266 ? 34.476 47.504 -30.360 1.00 58.00 266 PRO A C 1
ATOM 2062 O O . PRO A 1 266 ? 33.548 48.239 -30.062 1.00 58.00 266 PRO A O 1
ATOM 2065 N N . ASP A 1 267 ? 34.759 47.249 -31.639 1.00 57.38 267 ASP A N 1
ATOM 2066 C CA . ASP A 1 267 ? 34.102 47.973 -32.735 1.00 57.38 267 ASP A CA 1
ATOM 2067 C C . ASP A 1 267 ? 33.741 47.012 -33.885 1.00 57.38 267 ASP A C 1
ATOM 2069 O O . ASP A 1 267 ? 34.451 46.922 -34.884 1.00 57.38 267 ASP A O 1
ATOM 2073 N N . SER A 1 268 ? 32.646 46.254 -33.785 1.00 51.97 268 SER A N 1
ATOM 2074 C CA . SER A 1 268 ? 32.054 45.672 -34.999 1.00 51.97 268 SER A CA 1
ATOM 2075 C C . SER A 1 268 ? 30.542 45.612 -34.914 1.00 51.97 268 SER A C 1
ATOM 2077 O O . SER A 1 268 ? 29.939 45.296 -33.888 1.00 51.97 268 SER A O 1
ATOM 2079 N N . GLU A 1 269 ? 29.967 46.064 -36.013 1.00 55.84 269 GLU A N 1
ATOM 2080 C CA . GLU A 1 269 ? 28.601 46.493 -36.163 1.00 55.84 269 GLU A CA 1
ATOM 2081 C C . GLU A 1 269 ? 27.627 45.317 -36.154 1.00 55.84 269 GLU A C 1
ATOM 2083 O O . GLU A 1 269 ? 27.900 44.197 -36.580 1.00 55.84 269 GLU A O 1
ATOM 2088 N N . PHE A 1 270 ? 26.462 45.641 -35.618 1.00 57.19 270 PHE A N 1
ATOM 2089 C CA . PHE A 1 270 ? 25.245 44.864 -35.578 1.00 57.19 270 PHE A CA 1
ATOM 2090 C C . PHE A 1 270 ? 24.761 44.600 -37.013 1.00 57.19 270 PHE A C 1
ATOM 2092 O O . PHE A 1 270 ? 24.154 45.473 -37.625 1.00 57.19 270 PHE A O 1
ATOM 2099 N N . GLU A 1 271 ? 25.046 43.415 -37.552 1.00 51.44 271 GLU A N 1
ATOM 2100 C CA . GLU A 1 271 ? 24.430 42.928 -38.791 1.00 51.44 271 GLU A CA 1
ATOM 2101 C C . GLU A 1 271 ? 23.337 41.908 -38.446 1.00 51.44 271 GLU A C 1
ATOM 2103 O O . GLU A 1 271 ? 23.578 40.832 -37.889 1.00 51.44 271 GLU A O 1
ATOM 2108 N N . ASP A 1 272 ? 22.110 42.297 -38.779 1.00 60.91 272 ASP A N 1
ATOM 2109 C CA . ASP A 1 272 ? 20.867 41.546 -38.673 1.00 60.91 272 ASP A CA 1
ATOM 2110 C C . ASP A 1 272 ? 20.894 40.276 -39.547 1.00 60.91 272 ASP A C 1
ATOM 2112 O O . ASP A 1 272 ? 20.472 40.257 -40.704 1.00 60.91 272 ASP A O 1
ATOM 2116 N N . GLY A 1 273 ? 21.389 39.175 -38.981 1.00 50.22 273 GLY A N 1
ATOM 2117 C CA . GLY A 1 273 ? 21.409 37.850 -39.606 1.00 50.22 273 GLY A CA 1
ATOM 2118 C C . GLY A 1 273 ? 20.093 37.089 -39.440 1.00 50.22 273 GLY A C 1
ATOM 2119 O O . GLY A 1 273 ? 19.983 36.190 -38.607 1.00 50.22 273 GLY A O 1
ATOM 2120 N N . LEU A 1 274 ? 19.107 37.456 -40.255 1.00 57.22 274 LEU A N 1
ATOM 2121 C CA . LEU A 1 274 ? 17.848 36.758 -40.524 1.00 57.22 274 LEU A CA 1
ATOM 2122 C C . LEU A 1 274 ? 18.098 35.275 -40.895 1.00 57.22 274 LEU A C 1
ATOM 2124 O O . LEU A 1 274 ? 18.435 34.965 -42.036 1.00 57.22 274 LEU A O 1
ATOM 2128 N N . LEU A 1 275 ? 17.940 34.342 -39.950 1.00 51.03 275 LEU A N 1
ATOM 2129 C CA . LEU A 1 275 ? 17.956 32.906 -40.255 1.00 51.03 275 LEU A CA 1
ATOM 2130 C C . LEU A 1 275 ? 16.563 32.444 -40.694 1.00 51.03 275 LEU A C 1
ATOM 2132 O O . LEU A 1 275 ? 15.683 32.176 -39.874 1.00 51.03 275 LEU A O 1
ATOM 2136 N N . ASP A 1 276 ? 16.412 32.353 -42.015 1.00 57.19 276 ASP A N 1
ATOM 2137 C CA . ASP A 1 276 ? 15.387 31.597 -42.734 1.00 57.19 276 ASP A CA 1
ATOM 2138 C C . ASP A 1 276 ? 15.300 30.161 -42.189 1.00 57.19 276 ASP A C 1
ATOM 2140 O O . ASP A 1 276 ? 16.183 29.327 -42.408 1.00 57.19 276 ASP A O 1
ATOM 2144 N N . LEU A 1 277 ? 14.211 29.858 -41.483 1.00 65.31 277 LEU A N 1
ATOM 2145 C CA . LEU A 1 277 ? 13.819 28.484 -41.189 1.00 65.31 277 LEU A CA 1
ATOM 2146 C C . LEU A 1 277 ? 12.913 27.984 -42.325 1.00 65.31 277 LEU A C 1
ATOM 2148 O O . LEU A 1 277 ? 11.880 28.606 -42.586 1.00 65.31 277 LEU A O 1
ATOM 2152 N N . PRO A 1 278 ? 13.240 26.858 -42.987 1.00 61.72 278 PRO A N 1
ATOM 2153 C CA . PRO A 1 278 ? 12.376 26.280 -44.005 1.00 61.72 278 PRO A CA 1
ATOM 2154 C C . PRO A 1 278 ? 11.077 25.785 -43.361 1.00 61.72 278 PRO A C 1
ATOM 2156 O O . PRO A 1 278 ? 11.075 24.883 -42.522 1.00 61.72 278 PRO A O 1
ATOM 2159 N N . ILE A 1 279 ? 9.962 26.389 -43.766 1.00 63.88 279 ILE A N 1
ATOM 2160 C CA . ILE A 1 279 ? 8.614 25.944 -43.414 1.00 63.88 279 ILE A CA 1
ATOM 2161 C C . ILE A 1 279 ? 8.380 24.592 -44.109 1.00 63.88 279 ILE A C 1
ATOM 2163 O O . ILE A 1 279 ? 8.504 24.516 -45.334 1.00 63.88 279 ILE A O 1
ATOM 2167 N N . PRO A 1 280 ? 8.041 23.514 -43.380 1.00 63.03 280 PRO A N 1
ATOM 2168 C CA . PRO A 1 280 ? 7.653 22.260 -44.006 1.00 63.03 280 PRO A CA 1
ATOM 2169 C C . PRO A 1 280 ? 6.293 22.436 -44.693 1.00 63.03 280 PRO A C 1
ATOM 2171 O O . PRO A 1 280 ? 5.263 22.584 -44.032 1.00 63.03 280 PRO A O 1
ATOM 2174 N N . ASN A 1 281 ? 6.293 22.414 -46.028 1.00 55.78 281 ASN A N 1
ATOM 2175 C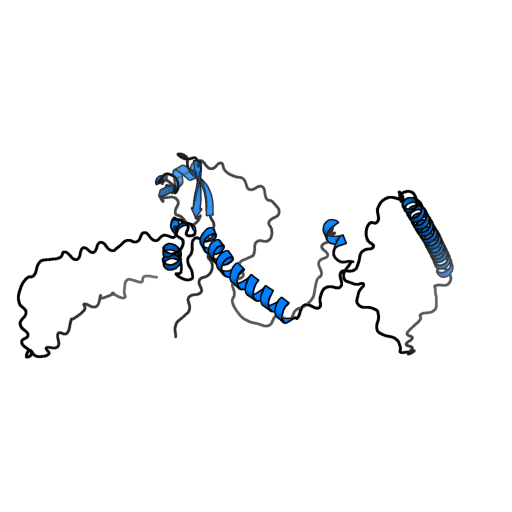 CA . ASN A 1 281 ? 5.077 22.309 -46.830 1.00 55.78 281 ASN A CA 1
ATOM 2176 C C . ASN A 1 281 ? 4.360 21.008 -46.462 1.00 55.78 281 ASN A C 1
ATOM 2178 O O . ASN A 1 281 ? 4.845 19.914 -46.744 1.00 55.78 281 ASN A O 1
ATOM 2182 N N . THR A 1 282 ? 3.223 21.140 -45.789 1.00 61.69 282 THR A N 1
ATOM 2183 C CA . THR A 1 282 ? 2.270 20.052 -45.574 1.00 61.69 282 THR A CA 1
ATOM 2184 C C . THR A 1 282 ? 1.170 20.232 -46.612 1.00 61.69 282 THR A C 1
ATOM 2186 O O . THR A 1 282 ? 0.382 21.173 -46.520 1.00 61.69 282 THR A O 1
ATOM 2189 N N . ASP A 1 283 ? 1.172 19.373 -47.632 1.00 62.16 283 ASP A N 1
ATOM 2190 C CA . ASP A 1 283 ? 0.141 19.346 -48.669 1.00 62.16 283 ASP A CA 1
ATOM 2191 C C . ASP A 1 283 ? -1.210 18.914 -48.056 1.00 62.16 283 ASP A C 1
ATOM 2193 O O . ASP A 1 283 ? -1.276 17.892 -47.368 1.00 62.16 283 ASP A O 1
ATOM 2197 N N . PRO A 1 284 ? -2.303 19.671 -48.271 1.00 64.38 284 PRO A N 1
ATOM 2198 C CA . PRO A 1 284 ? -3.600 19.411 -47.641 1.00 64.38 284 PRO A CA 1
ATOM 2199 C C . PRO A 1 284 ? -4.419 18.264 -48.270 1.00 64.38 284 PRO A C 1
ATOM 2201 O O . PRO A 1 284 ? -5.528 18.004 -47.806 1.00 64.38 284 PRO A O 1
ATOM 2204 N N . ASP A 1 285 ? -3.902 17.554 -49.278 1.00 64.75 285 ASP A N 1
ATOM 2205 C CA . ASP A 1 285 ? -4.671 16.553 -50.042 1.00 64.75 285 ASP A CA 1
ATOM 2206 C C . ASP A 1 285 ? -4.529 15.097 -49.540 1.00 64.75 285 ASP A C 1
ATOM 2208 O O . ASP A 1 285 ? -5.208 14.200 -50.048 1.00 64.75 285 ASP A O 1
ATOM 2212 N N . ASP A 1 286 ? -3.722 14.839 -48.503 1.00 56.38 286 ASP A N 1
ATOM 2213 C CA . ASP A 1 286 ? -3.489 13.479 -47.974 1.00 56.38 286 ASP A CA 1
ATOM 2214 C C . ASP A 1 286 ? -4.504 13.008 -46.910 1.00 56.38 286 ASP A C 1
ATOM 2216 O O . ASP A 1 286 ? -4.365 11.925 -46.336 1.00 56.38 286 ASP A O 1
ATOM 2220 N N . ILE A 1 287 ? -5.585 13.760 -46.671 1.00 55.06 287 ILE A N 1
ATOM 2221 C CA . ILE A 1 287 ? -6.680 13.330 -45.786 1.00 55.06 287 ILE A CA 1
ATOM 2222 C C . ILE A 1 287 ? -7.835 12.786 -46.634 1.00 55.06 287 ILE A C 1
ATOM 2224 O O . ILE A 1 287 ? -8.820 13.473 -46.907 1.00 55.06 287 ILE A O 1
ATOM 2228 N N . LYS A 1 288 ? -7.724 11.520 -47.050 1.00 57.97 288 LYS A N 1
ATOM 2229 C CA . LYS A 1 288 ? -8.873 10.747 -47.547 1.00 57.97 288 LYS A CA 1
ATOM 2230 C C . LYS A 1 288 ? -9.611 10.111 -46.368 1.00 57.97 288 LYS A C 1
ATOM 2232 O O . LYS A 1 288 ? -9.066 9.237 -45.698 1.00 57.97 288 LYS A O 1
ATOM 2237 N N . LEU A 1 289 ? -10.829 10.605 -46.139 1.00 56.81 289 LEU A N 1
ATOM 2238 C CA . LEU A 1 289 ? -11.887 9.991 -45.328 1.00 56.81 289 LEU A CA 1
ATOM 2239 C C . LEU A 1 289 ? -12.376 8.674 -45.944 1.00 56.81 289 LEU A C 1
ATOM 2241 O O . LEU A 1 289 ? -12.441 8.602 -47.194 1.00 56.81 289 LEU A O 1
#

Radius of gyration: 40.7 Å; Cα contacts (8 Å, |Δi|>4): 87; chains: 1; bounding box: 115×72×102 Å

Foldseek 3Di:
DDDDDPPDPPVFDWDWDADPPPRDIDTHTPPDDQQDWDADPPPRDTDRNVVVVVPPPDDDPPDDPDPDDPPPDDDDDDDDDDDDPDDDDDPPPPPDDDVVVVPPPPPPPPPPPDDDDDDDDDDDDDDDDDDDDPPPVVVVVVVVVVVVVVVVVVVVVVVVVVVVVVVVVVVVPPPPDDPPDDPPPPPPPPDDVVVVVVVVVVVCVVVVVVVQLVCCVVVVDDPPPCVVVCCVVPVVSHPPSNPPPPPPVPPPPVPPDPDDDDDDDPDDDDDPDDDDDDDPDDDPPPDDD

pLDDT: mean 71.35, std 20.25, range [35.78, 97.38]